Protein AF-A0A644UAK4-F1 (afdb_monomer)

Organism: NCBI:txid1076179

Mean predicted aligned error: 11.3 Å

pLDDT: mean 79.39, std 21.82, range [27.38, 98.44]

Solvent-accessible surface area (backbone atoms only — not comparable to full-atom values): 19379 Å² total; per-residue (Å²): 132,86,78,69,78,61,44,45,34,39,35,35,64,80,69,70,84,45,73,68,56,51,55,48,48,53,53,48,24,50,50,42,30,46,56,49,44,37,51,52,24,52,75,70,73,39,83,66,66,94,67,64,48,69,35,38,37,24,33,47,74,89,47,37,58,66,48,49,54,53,30,62,36,79,93,33,61,55,38,54,55,46,45,53,16,28,53,62,59,78,44,62,62,89,74,94,61,79,98,63,50,23,41,52,59,50,48,73,71,62,48,50,32,35,35,37,55,83,85,64,52,82,86,74,66,75,65,74,72,61,67,74,76,50,81,76,75,85,75,83,83,88,8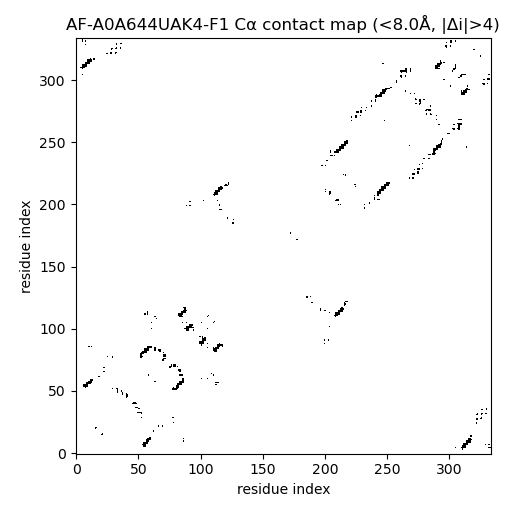8,82,90,76,93,76,66,79,81,76,70,89,72,84,81,90,86,86,85,84,90,79,90,74,84,75,81,76,76,78,77,52,68,70,57,54,53,51,52,54,50,51,51,51,52,52,52,54,52,50,55,49,52,55,50,45,51,52,53,52,53,42,39,77,70,71,23,32,35,35,41,44,41,61,52,77,79,87,52,59,66,57,52,31,49,51,51,37,64,63,49,71,86,54,68,72,87,43,26,78,36,34,30,43,25,45,32,49,77,66,82,72,81,86,51,69,66,63,54,21,54,50,39,33,51,51,46,51,43,51,39,48,34,40,21,77,78,61,35,62,72,52,27,66,43,36,39,42,27,44,24,56,93,74,48,79,88,40,41,50,48,38,43,63,69,6,61,33,41,23,39,38,45,74,51,83,80,72,51,43,58,58,48,19,53,38,52,45,52,62,74,110

Structure (mmCIF, N/CA/C/O backbone):
data_AF-A0A644UAK4-F1
#
_entry.id   AF-A0A644UAK4-F1
#
loop_
_atom_site.group_PDB
_atom_site.id
_atom_site.type_symbol
_atom_site.label_atom_id
_atom_site.label_alt_id
_atom_site.label_comp_id
_atom_site.label_asym_id
_atom_site.label_entity_id
_atom_site.label_seq_id
_atom_site.pdbx_PDB_ins_code
_atom_site.Cartn_x
_atom_site.Cartn_y
_atom_site.Cartn_z
_atom_site.occupancy
_atom_site.B_iso_or_equiv
_atom_site.auth_seq_id
_atom_site.auth_comp_id
_atom_site.auth_asym_id
_atom_site.auth_atom_id
_atom_site.pdbx_PDB_model_num
ATOM 1 N N . MET A 1 1 ? -20.493 -4.436 -13.540 1.00 44.91 1 MET A N 1
ATOM 2 C CA . MET A 1 1 ? -19.054 -4.538 -13.205 1.00 44.91 1 MET A CA 1
ATOM 3 C C . MET A 1 1 ? -18.939 -4.426 -11.692 1.00 44.91 1 MET A C 1
ATOM 5 O O . MET A 1 1 ? -19.524 -3.501 -11.147 1.00 44.91 1 MET A O 1
ATOM 9 N N . ALA A 1 2 ? -18.328 -5.390 -10.998 1.00 48.97 2 ALA A N 1
ATOM 10 C CA . ALA A 1 2 ? -18.246 -5.329 -9.537 1.00 48.97 2 ALA A CA 1
ATOM 11 C C . ALA A 1 2 ? -17.248 -4.236 -9.130 1.00 48.97 2 ALA A C 1
ATOM 13 O O . ALA A 1 2 ? -16.073 -4.308 -9.487 1.00 48.97 2 ALA A O 1
ATOM 14 N N . ILE A 1 3 ? -17.730 -3.210 -8.433 1.00 61.44 3 ILE A N 1
ATOM 15 C CA . ILE A 1 3 ? -16.897 -2.142 -7.879 1.00 61.44 3 ILE A CA 1
ATOM 16 C C . ILE A 1 3 ? -16.033 -2.776 -6.783 1.00 61.44 3 ILE A C 1
ATOM 18 O O . ILE A 1 3 ? -16.569 -3.388 -5.856 1.00 61.44 3 ILE A O 1
ATOM 22 N N . LYS A 1 4 ? -14.701 -2.681 -6.898 1.00 78.00 4 LYS A N 1
ATOM 23 C CA . LYS A 1 4 ? -13.807 -3.136 -5.827 1.00 78.00 4 LYS A CA 1
ATOM 24 C C . LYS A 1 4 ? -14.067 -2.280 -4.596 1.00 78.00 4 LYS A C 1
ATOM 26 O O . LYS A 1 4 ? -14.104 -1.059 -4.695 1.00 78.00 4 LYS A O 1
ATOM 31 N N . THR A 1 5 ? -14.182 -2.907 -3.428 1.00 84.25 5 THR A N 1
ATOM 32 C CA . THR A 1 5 ? -14.208 -2.157 -2.168 1.00 84.25 5 THR A CA 1
ATOM 33 C C . THR A 1 5 ? -12.934 -1.316 -2.075 1.00 84.25 5 THR A C 1
ATOM 35 O O . THR A 1 5 ? -11.851 -1.908 -2.204 1.00 84.25 5 THR A O 1
ATOM 38 N N . PRO A 1 6 ? -13.036 0.009 -1.872 1.00 89.56 6 PRO A N 1
ATOM 39 C CA . PRO A 1 6 ? -11.873 0.864 -1.695 1.00 89.56 6 PRO A CA 1
ATOM 40 C C . PRO A 1 6 ? -10.979 0.364 -0.563 1.00 89.56 6 PRO A C 1
ATOM 42 O O . PRO A 1 6 ? -11.474 -0.113 0.462 1.00 89.56 6 PRO A O 1
ATOM 45 N N . ILE A 1 7 ? -9.665 0.460 -0.750 1.00 92.38 7 ILE A N 1
ATOM 46 C CA . ILE A 1 7 ? -8.697 0.210 0.322 1.00 92.38 7 ILE A CA 1
ATOM 47 C C . ILE A 1 7 ? -8.116 1.522 0.832 1.00 92.38 7 ILE A C 1
ATOM 49 O O . ILE A 1 7 ? -7.922 2.470 0.075 1.00 92.38 7 ILE A O 1
ATOM 53 N N . THR A 1 8 ? -7.799 1.564 2.120 1.00 93.94 8 THR A N 1
ATOM 54 C CA . THR A 1 8 ? -7.050 2.677 2.698 1.00 93.94 8 THR A CA 1
ATOM 55 C C . THR A 1 8 ? -5.742 2.168 3.263 1.00 93.94 8 THR A C 1
ATOM 57 O O . THR A 1 8 ? -5.714 1.188 4.013 1.00 93.94 8 THR A O 1
ATOM 60 N N . ILE A 1 9 ? -4.668 2.853 2.890 1.00 95.31 9 ILE A N 1
ATOM 61 C CA . ILE A 1 9 ? -3.323 2.621 3.388 1.00 95.31 9 ILE A CA 1
ATOM 62 C C . ILE A 1 9 ? -2.891 3.861 4.154 1.00 95.31 9 ILE A C 1
ATOM 64 O O . ILE A 1 9 ? -3.002 4.977 3.657 1.00 95.31 9 ILE A O 1
ATOM 68 N N . ILE A 1 10 ? -2.399 3.664 5.367 1.00 94.19 10 ILE A N 1
ATOM 69 C CA . ILE A 1 10 ? -1.768 4.710 6.160 1.00 94.19 10 ILE A CA 1
ATOM 70 C C . ILE A 1 10 ? -0.286 4.382 6.221 1.00 94.19 10 ILE A C 1
ATOM 72 O O . ILE A 1 10 ? 0.100 3.298 6.660 1.00 94.19 10 ILE A O 1
ATOM 76 N N . ASN A 1 11 ? 0.539 5.321 5.781 1.00 93.62 11 ASN A N 1
ATOM 77 C CA . ASN A 1 11 ? 1.983 5.220 5.873 1.00 93.62 11 ASN A CA 1
ATOM 78 C C . ASN A 1 11 ? 2.482 6.148 6.984 1.00 93.62 11 ASN A C 1
ATOM 80 O O . ASN A 1 11 ? 2.414 7.371 6.855 1.00 93.62 11 ASN A O 1
ATOM 84 N N . TRP A 1 12 ? 2.970 5.576 8.088 1.00 91.50 12 TRP A N 1
ATOM 85 C CA . TRP A 1 12 ? 3.497 6.359 9.211 1.00 91.50 12 TRP A CA 1
ATOM 86 C C . TRP A 1 12 ? 4.856 6.999 8.946 1.00 91.50 12 TRP A C 1
ATOM 88 O O . TRP A 1 12 ? 5.255 7.857 9.729 1.00 91.50 12 TRP A O 1
ATOM 98 N N . ARG A 1 13 ? 5.566 6.609 7.878 1.00 86.94 13 ARG A N 1
ATOM 99 C CA . ARG A 1 13 ? 6.965 7.000 7.633 1.00 86.94 13 ARG A CA 1
ATOM 100 C C . ARG A 1 13 ? 7.765 6.947 8.952 1.00 86.94 13 ARG A C 1
ATOM 102 O O . ARG A 1 13 ? 7.649 5.961 9.679 1.00 86.94 13 ARG A O 1
ATOM 109 N N . GLY A 1 14 ? 8.496 8.010 9.291 1.00 81.94 14 GLY A N 1
ATOM 110 C CA . GLY A 1 14 ? 9.191 8.176 10.572 1.00 81.94 14 GLY A CA 1
ATOM 111 C C . GLY A 1 14 ? 8.457 9.031 11.616 1.00 81.94 14 GLY A C 1
ATOM 112 O O . GLY A 1 14 ? 9.090 9.445 12.580 1.00 81.94 14 GLY A O 1
ATOM 113 N N . TYR A 1 15 ? 7.165 9.341 11.437 1.00 82.88 15 TYR A N 1
ATOM 114 C CA . TYR A 1 15 ? 6.447 10.288 12.311 1.00 82.88 15 TYR A CA 1
ATOM 115 C C . TYR A 1 15 ? 6.131 9.724 13.695 1.00 82.88 15 TYR A C 1
ATOM 117 O O . TYR A 1 15 ? 6.124 10.464 14.674 1.00 82.88 15 TYR A O 1
ATOM 125 N N . VAL A 1 16 ? 5.872 8.418 13.784 1.00 86.81 16 VAL A N 1
ATOM 126 C CA . VAL A 1 16 ? 5.601 7.745 15.057 1.00 86.81 16 VAL A CA 1
ATOM 127 C C . VAL A 1 16 ? 6.895 7.112 15.541 1.00 86.81 16 VAL A C 1
ATOM 129 O O . VAL A 1 16 ? 7.368 6.134 14.960 1.00 86.81 16 VAL A O 1
ATOM 132 N N . SER A 1 17 ? 7.468 7.688 16.594 1.00 84.38 17 SER A N 1
ATOM 133 C CA . SER A 1 17 ? 8.803 7.325 17.090 1.00 84.38 17 SER A CA 1
ATOM 134 C C . SER A 1 17 ? 8.776 6.449 18.344 1.00 84.38 17 SER A C 1
ATOM 136 O O . SER A 1 17 ? 9.774 5.802 18.659 1.00 84.38 17 SER A O 1
ATOM 138 N N . ASP A 1 18 ? 7.628 6.359 19.023 1.00 91.88 18 ASP A N 1
ATOM 139 C CA . ASP A 1 18 ? 7.458 5.575 20.244 1.00 91.88 18 ASP A CA 1
ATOM 140 C C . ASP A 1 18 ? 6.371 4.493 20.109 1.00 91.88 18 ASP A C 1
ATOM 142 O O . ASP A 1 18 ? 5.290 4.695 19.551 1.00 91.88 18 ASP A O 1
ATOM 146 N N . LEU A 1 19 ? 6.637 3.305 20.661 1.00 94.12 19 LEU A N 1
ATOM 147 C CA . LEU A 1 19 ? 5.712 2.173 20.566 1.00 94.12 19 LEU A CA 1
ATOM 148 C C . LEU A 1 19 ? 4.465 2.367 21.447 1.00 94.12 19 LEU A C 1
ATOM 150 O O . LEU A 1 19 ? 3.387 1.855 21.120 1.00 94.12 19 LEU A O 1
ATOM 154 N N . LYS A 1 20 ? 4.582 3.063 22.584 1.00 94.75 20 LYS A N 1
ATOM 155 C CA . LYS A 1 20 ? 3.430 3.351 23.451 1.00 94.75 20 LYS A CA 1
ATOM 156 C C . LYS A 1 20 ? 2.529 4.393 22.789 1.00 94.75 20 LYS A C 1
ATOM 158 O O . LYS A 1 20 ? 1.312 4.200 22.781 1.00 94.75 20 LYS A O 1
ATOM 163 N N . GLU A 1 21 ? 3.110 5.418 22.176 1.00 92.38 21 GLU A N 1
ATOM 164 C CA . GLU A 1 21 ? 2.430 6.370 21.299 1.00 92.38 21 GLU A CA 1
ATOM 165 C C . GLU A 1 21 ? 1.701 5.647 20.158 1.00 92.38 21 GLU A C 1
ATOM 167 O O . GLU A 1 21 ? 0.482 5.777 20.045 1.00 92.38 21 GLU A O 1
ATOM 172 N N . ALA A 1 22 ? 2.392 4.786 19.402 1.00 93.19 22 ALA A N 1
ATOM 173 C CA . ALA A 1 22 ? 1.802 3.991 18.322 1.00 93.19 22 ALA A CA 1
ATOM 174 C C . ALA A 1 22 ? 0.546 3.224 18.773 1.00 93.19 22 ALA A C 1
ATOM 176 O O . ALA A 1 22 ? -0.510 3.284 18.139 1.00 93.19 22 ALA A O 1
ATOM 177 N N . LYS A 1 23 ? 0.629 2.521 19.911 1.00 94.69 23 LYS A N 1
ATOM 178 C CA . LYS A 1 23 ? -0.505 1.773 20.478 1.00 94.69 23 LYS A CA 1
ATOM 179 C C . LYS A 1 23 ? -1.654 2.689 20.902 1.00 94.69 23 LYS A C 1
ATOM 181 O O . LYS A 1 23 ? -2.814 2.298 20.767 1.00 94.69 23 LYS A O 1
ATOM 186 N N . ASN A 1 24 ? -1.357 3.874 21.428 1.00 93.44 24 ASN A N 1
ATOM 187 C CA . ASN A 1 24 ? -2.374 4.848 21.821 1.00 93.44 24 ASN A CA 1
ATOM 188 C C . ASN A 1 24 ? -3.090 5.433 20.600 1.00 93.44 24 ASN A C 1
ATOM 190 O O . ASN A 1 24 ? -4.320 5.423 20.591 1.00 93.44 24 ASN A O 1
ATOM 194 N N . ILE A 1 25 ? -2.349 5.812 19.551 1.00 92.69 25 ILE A N 1
ATOM 195 C CA . ILE A 1 25 ? -2.910 6.282 18.275 1.00 92.69 25 ILE A CA 1
ATOM 196 C C . ILE A 1 25 ? -3.897 5.252 17.720 1.00 92.69 25 ILE A C 1
ATOM 198 O O . ILE A 1 25 ? -5.014 5.606 17.359 1.00 92.69 25 ILE A O 1
ATOM 202 N N . LEU A 1 26 ? -3.540 3.962 17.704 1.00 93.19 26 LEU A N 1
ATOM 203 C CA . LEU A 1 26 ? -4.438 2.912 17.203 1.00 93.19 26 LEU A CA 1
ATOM 204 C C . LEU A 1 26 ? -5.721 2.769 18.029 1.00 93.19 26 LEU A C 1
ATOM 206 O O . LEU A 1 26 ? -6.805 2.592 17.466 1.00 93.19 26 LEU A O 1
ATOM 210 N N . LYS A 1 27 ? -5.619 2.844 19.361 1.00 92.38 27 LYS A N 1
ATOM 211 C CA . LYS A 1 27 ? -6.793 2.792 20.247 1.00 92.38 27 LYS A CA 1
ATOM 212 C C . LYS A 1 27 ? -7.710 3.989 20.024 1.00 92.38 27 LYS A C 1
ATOM 214 O O . LYS A 1 27 ? -8.922 3.807 19.915 1.00 92.38 27 LYS A O 1
ATOM 219 N N . GLU A 1 28 ? -7.135 5.186 19.959 1.00 93.31 28 GLU A N 1
ATOM 220 C CA . GLU A 1 28 ? -7.872 6.428 19.742 1.00 93.31 28 GLU A CA 1
ATOM 221 C C . GLU A 1 28 ? -8.544 6.426 18.368 1.00 93.31 28 GLU A C 1
ATOM 223 O O . GLU A 1 28 ? -9.760 6.584 18.286 1.00 93.31 28 GLU A O 1
ATOM 228 N N . LEU A 1 29 ? -7.792 6.106 17.312 1.00 92.19 29 LEU A N 1
ATOM 229 C CA . LEU A 1 29 ? -8.296 6.003 15.944 1.00 92.19 29 LEU A CA 1
ATOM 230 C C . LEU A 1 29 ? -9.469 5.024 15.847 1.00 92.19 29 LEU A C 1
ATOM 232 O O . LEU A 1 29 ? -10.486 5.329 15.229 1.00 92.19 29 LEU A O 1
ATOM 236 N N . SER A 1 30 ? -9.368 3.853 16.481 1.00 91.50 30 SER A N 1
ATOM 237 C CA . SER A 1 30 ? -10.450 2.863 16.460 1.00 91.50 30 SER A CA 1
ATOM 238 C C . SER A 1 30 ? -11.697 3.315 17.208 1.00 91.50 30 SER A C 1
ATOM 240 O O . SER A 1 30 ? -12.818 3.024 16.769 1.00 91.50 30 SER A O 1
ATOM 242 N N . LYS A 1 31 ? -11.519 4.021 18.329 1.00 91.38 31 LYS A N 1
ATOM 243 C CA . LYS A 1 31 ? -12.625 4.595 19.092 1.00 91.38 31 LYS A CA 1
ATOM 244 C C . LYS A 1 31 ? -13.334 5.669 18.267 1.00 91.38 31 LYS A C 1
ATOM 246 O O . LYS A 1 31 ? -14.525 5.521 18.006 1.00 91.38 31 LYS A O 1
ATOM 251 N N . GLU A 1 32 ? -12.591 6.666 17.790 1.00 92.81 32 GLU A N 1
ATOM 252 C CA . GLU A 1 32 ? -13.115 7.767 16.976 1.00 92.81 32 GLU A CA 1
ATOM 253 C C . GLU A 1 32 ? -13.801 7.245 15.705 1.00 92.81 32 GLU A C 1
ATOM 255 O O . GLU A 1 32 ? -14.933 7.627 15.410 1.00 92.81 32 GLU A O 1
ATOM 260 N N . TYR A 1 33 ? -13.182 6.290 14.997 1.00 91.62 33 TYR A N 1
ATOM 261 C CA . TYR A 1 33 ? -13.778 5.661 13.814 1.00 91.62 33 TYR A CA 1
ATOM 262 C C . TYR A 1 33 ? -15.104 4.967 14.139 1.00 91.62 33 TYR A C 1
ATOM 264 O O . TYR A 1 33 ? -16.090 5.161 13.430 1.00 91.62 33 TYR A O 1
ATOM 272 N N . SER A 1 34 ? -15.156 4.182 15.223 1.00 88.88 34 SER A N 1
ATOM 273 C CA . SER A 1 34 ? -16.382 3.480 15.634 1.00 88.88 34 SER A CA 1
ATOM 274 C C . SER A 1 34 ? -17.527 4.455 15.912 1.00 88.88 34 SER A C 1
ATOM 276 O O . SER A 1 34 ? -18.663 4.227 15.486 1.00 88.88 34 SER A O 1
ATOM 278 N N . ASP A 1 35 ? -17.227 5.529 16.643 1.00 90.19 35 ASP A N 1
ATOM 279 C CA . ASP A 1 35 ? -18.218 6.505 17.085 1.00 90.19 35 ASP A CA 1
ATOM 280 C C . ASP A 1 35 ? -18.736 7.331 15.901 1.00 90.19 35 ASP A C 1
ATOM 282 O O . ASP A 1 35 ? -19.948 7.520 15.755 1.00 90.19 35 ASP A O 1
ATOM 286 N N . LEU A 1 36 ? -17.841 7.764 15.009 1.00 91.62 36 LEU A N 1
ATOM 287 C CA . LEU A 1 36 ? -18.192 8.498 13.792 1.00 91.62 36 LEU A CA 1
ATOM 288 C C . LEU A 1 36 ? -18.963 7.626 12.793 1.00 91.62 36 LEU A C 1
ATOM 290 O O . LEU A 1 36 ? -19.993 8.060 12.278 1.00 91.62 36 LEU A O 1
ATOM 294 N N . ALA A 1 37 ? -18.538 6.380 12.569 1.00 88.44 37 ALA A N 1
ATOM 295 C CA . ALA A 1 37 ? -19.228 5.450 11.675 1.00 88.44 37 ALA A CA 1
ATOM 296 C C . ALA A 1 37 ? -20.670 5.181 12.133 1.00 88.44 37 ALA A C 1
ATOM 298 O O . ALA A 1 37 ? -21.589 5.136 11.313 1.00 88.44 37 ALA A O 1
ATOM 299 N N . ARG A 1 38 ? -20.884 5.040 13.450 1.00 88.38 38 ARG A N 1
ATOM 300 C CA . ARG A 1 38 ? -22.220 4.876 14.036 1.00 88.38 38 ARG A CA 1
ATOM 301 C C . ARG A 1 38 ? -23.082 6.120 13.836 1.00 88.38 38 ARG A C 1
ATOM 303 O O . ARG A 1 38 ? -24.250 5.981 13.482 1.00 88.38 38 ARG A O 1
ATOM 310 N N . LYS A 1 39 ? -22.530 7.315 14.068 1.00 90.19 39 LYS A N 1
ATOM 311 C CA . LYS A 1 39 ? -23.247 8.584 13.857 1.00 90.19 39 LYS A CA 1
ATOM 312 C C . LYS A 1 39 ? -23.668 8.749 12.397 1.00 90.19 39 LYS A C 1
ATOM 314 O O . LYS A 1 39 ? -24.830 9.050 12.146 1.00 90.19 39 LYS A O 1
ATOM 319 N N . LYS A 1 40 ? -22.769 8.452 11.455 1.00 87.38 40 LYS A N 1
ATOM 320 C CA . LYS A 1 40 ? -23.047 8.538 10.015 1.00 87.38 40 LYS A CA 1
ATOM 321 C C . LYS A 1 40 ? -24.130 7.556 9.561 1.00 87.38 40 LYS A C 1
ATOM 323 O O . LYS A 1 40 ? -24.969 7.908 8.742 1.00 87.38 40 LYS A O 1
ATOM 328 N N . ASP A 1 41 ? -24.175 6.343 10.120 1.00 88.00 41 ASP A N 1
ATOM 329 C CA . ASP A 1 41 ? -25.278 5.412 9.836 1.00 88.00 41 ASP A CA 1
ATOM 330 C C . ASP A 1 41 ? -26.632 5.983 10.276 1.00 88.00 41 ASP A C 1
ATOM 332 O O . ASP A 1 41 ? -27.599 5.906 9.519 1.00 88.00 41 ASP A O 1
ATOM 336 N N . ILE A 1 42 ? -26.692 6.585 11.469 1.00 88.94 42 ILE A N 1
ATOM 337 C CA . ILE A 1 42 ? -27.914 7.204 12.003 1.00 88.94 42 ILE A CA 1
ATOM 338 C C . ILE A 1 42 ? -28.355 8.377 11.121 1.00 88.94 42 ILE A C 1
ATOM 340 O O . ILE A 1 42 ? -29.530 8.461 10.768 1.00 88.94 42 ILE A O 1
ATOM 344 N N . GLU A 1 43 ? -27.420 9.244 10.729 1.00 89.62 43 GLU A N 1
ATOM 345 C CA . GLU A 1 43 ? -27.668 10.375 9.827 1.00 89.62 43 GLU A CA 1
ATOM 346 C C . GLU A 1 43 ? -28.231 9.913 8.474 1.00 89.62 43 GLU A C 1
ATOM 348 O O . GLU A 1 43 ? -29.222 10.451 7.983 1.00 89.62 43 GLU A O 1
ATOM 353 N N . LEU A 1 44 ? -27.679 8.828 7.924 1.00 86.69 44 LEU A N 1
ATOM 354 C CA . LEU A 1 44 ? -28.154 8.197 6.691 1.00 86.69 44 LEU A CA 1
ATOM 355 C C . LEU A 1 44 ? -29.423 7.346 6.878 1.00 86.69 44 LEU A C 1
ATOM 357 O O . LEU A 1 44 ? -29.809 6.623 5.957 1.00 86.69 44 LEU A O 1
ATOM 361 N N . LYS A 1 45 ? -30.062 7.389 8.058 1.00 88.25 45 LYS A N 1
ATOM 362 C CA . LYS A 1 45 ? -31.236 6.578 8.432 1.00 88.25 45 LYS A CA 1
ATOM 363 C C . LYS A 1 45 ? -31.025 5.069 8.223 1.00 88.25 45 LYS A C 1
ATOM 365 O O . LYS A 1 45 ? -31.970 4.321 7.974 1.00 88.25 45 LYS A O 1
ATOM 370 N N . LYS A 1 46 ? -29.780 4.599 8.328 1.00 85.25 46 LYS A N 1
ATOM 371 C CA . LYS A 1 46 ? -29.393 3.185 8.250 1.00 85.25 46 LYS A CA 1
ATOM 372 C C . LYS A 1 46 ? -29.274 2.607 9.659 1.00 85.25 46 LYS A C 1
ATOM 374 O O . LYS A 1 46 ? -28.853 3.276 10.599 1.00 85.25 46 LYS A O 1
ATOM 379 N N . LYS A 1 47 ? -29.602 1.320 9.818 1.00 79.81 47 LYS A N 1
ATOM 380 C CA . LYS A 1 47 ? -29.349 0.609 11.080 1.00 79.81 47 LYS A CA 1
ATOM 381 C C . LYS A 1 47 ? -27.833 0.569 11.333 1.00 79.81 47 LYS A C 1
ATOM 383 O O . LYS A 1 47 ? -27.127 0.051 10.462 1.00 79.81 47 LYS A O 1
ATOM 388 N N . PRO A 1 48 ? -27.336 1.045 12.491 1.00 76.94 48 PRO A N 1
ATOM 389 C CA . PRO A 1 48 ? -25.907 1.059 12.772 1.00 76.94 48 PRO A CA 1
ATOM 390 C C . PRO A 1 48 ? -25.299 -0.335 12.682 1.00 76.94 48 PRO A C 1
ATOM 392 O O . PRO A 1 48 ? -25.777 -1.269 13.335 1.00 76.94 48 PRO A O 1
ATOM 395 N N . LYS A 1 49 ? -24.239 -0.477 11.886 1.00 74.19 49 LYS A N 1
ATOM 396 C CA . LYS A 1 49 ? -23.485 -1.732 11.789 1.00 74.19 49 LYS A CA 1
ATOM 397 C C . LYS A 1 49 ? -22.169 -1.607 12.544 1.00 74.19 49 LYS A C 1
ATOM 399 O O . LYS A 1 49 ? -21.498 -0.581 12.487 1.00 74.19 49 LYS A O 1
ATOM 404 N N . LYS A 1 50 ? -21.766 -2.684 13.225 1.00 69.62 50 LYS A N 1
ATOM 405 C CA . LYS A 1 50 ? -20.406 -2.790 13.765 1.00 69.62 50 LYS A CA 1
ATOM 406 C C . LYS A 1 50 ? -19.447 -2.839 12.570 1.00 69.62 50 LYS A C 1
ATOM 408 O O . LYS A 1 50 ? -19.480 -3.799 11.803 1.00 69.62 50 LYS A O 1
ATOM 413 N N . ARG A 1 51 ? -18.655 -1.781 12.381 1.00 72.50 51 ARG A N 1
ATOM 414 C CA . ARG A 1 51 ? -17.585 -1.728 11.380 1.00 72.50 51 ARG A CA 1
ATOM 415 C C . ARG A 1 51 ? -16.256 -1.924 12.092 1.00 72.50 51 ARG A C 1
ATOM 417 O O . ARG A 1 51 ? -15.926 -1.169 13.004 1.00 72.50 51 ARG A O 1
ATOM 424 N N . ASP A 1 52 ? -15.525 -2.948 11.680 1.00 75.50 52 ASP A N 1
ATOM 425 C CA . ASP A 1 52 ? -14.138 -3.108 12.097 1.00 75.50 52 ASP A CA 1
ATOM 426 C C . ASP A 1 52 ? -13.276 -2.116 11.322 1.00 75.50 52 ASP A C 1
ATOM 428 O O . ASP A 1 52 ? -13.551 -1.831 10.152 1.00 75.50 52 ASP A O 1
ATOM 432 N N . LEU A 1 53 ? -12.221 -1.621 11.963 1.00 80.88 53 LEU A N 1
ATOM 433 C CA . LEU A 1 53 ? -11.257 -0.758 11.303 1.00 80.88 53 LEU A CA 1
ATOM 434 C C . LEU A 1 53 ? -10.421 -1.611 10.338 1.00 80.88 53 LEU A C 1
ATOM 436 O O . LEU A 1 53 ? -9.541 -2.359 10.761 1.00 80.88 53 LEU A O 1
ATOM 440 N N . ASN A 1 54 ? -10.757 -1.546 9.049 1.00 85.56 54 ASN A N 1
ATOM 441 C CA . ASN A 1 54 ? -10.118 -2.321 7.989 1.00 85.56 54 ASN A CA 1
ATOM 442 C C . ASN A 1 54 ? -9.221 -1.409 7.151 1.00 85.56 54 ASN A C 1
ATOM 444 O O . ASN A 1 54 ? -9.712 -0.668 6.302 1.00 85.56 54 ASN A O 1
ATOM 448 N N . LEU A 1 55 ? -7.921 -1.447 7.422 1.00 91.69 55 LEU A N 1
ATOM 449 C CA . LEU A 1 55 ? -6.926 -0.648 6.715 1.00 91.69 55 LEU A CA 1
ATOM 450 C C . LEU A 1 55 ? -5.572 -1.350 6.708 1.00 91.69 55 LEU A C 1
ATOM 452 O O . LEU A 1 55 ? -5.296 -2.224 7.534 1.00 91.69 55 LEU A O 1
ATOM 456 N N . TYR A 1 56 ? -4.717 -0.911 5.798 1.00 95.62 56 TYR A N 1
ATOM 457 C CA . TYR A 1 56 ? -3.308 -1.269 5.773 1.00 95.62 56 TYR A CA 1
ATOM 458 C C . TYR A 1 56 ? -2.520 -0.191 6.498 1.00 95.62 56 TYR A C 1
ATOM 460 O O . TYR A 1 56 ? -2.682 0.994 6.215 1.00 95.62 56 TYR A O 1
ATOM 468 N N . LEU A 1 57 ? -1.666 -0.592 7.428 1.00 95.50 57 LEU A N 1
ATOM 469 C CA . LEU A 1 57 ? -0.820 0.319 8.178 1.00 95.50 57 LEU A CA 1
ATOM 470 C C . LEU A 1 57 ? 0.640 -0.051 7.958 1.00 95.50 57 LEU A C 1
ATOM 472 O O . LEU A 1 57 ? 1.094 -1.095 8.421 1.00 95.50 57 LEU A O 1
ATOM 476 N N . SER A 1 58 ? 1.368 0.813 7.265 1.00 95.31 58 SER A N 1
ATOM 477 C CA . SER A 1 58 ? 2.806 0.675 7.082 1.00 95.31 58 SER A CA 1
ATOM 478 C C . SER A 1 58 ? 3.547 1.427 8.186 1.00 95.31 58 SER A C 1
ATOM 480 O O . SER A 1 58 ? 3.325 2.625 8.388 1.00 95.31 58 SER A O 1
ATOM 482 N N . VAL A 1 59 ? 4.405 0.714 8.916 1.00 94.56 59 VAL A N 1
ATOM 483 C CA . VAL A 1 59 ? 5.083 1.198 10.129 1.00 94.56 59 VAL A CA 1
ATOM 484 C C . VAL A 1 59 ? 6.600 1.014 10.027 1.00 94.56 59 VAL A C 1
ATOM 486 O O . VAL A 1 59 ? 7.044 0.171 9.239 1.00 94.56 59 VAL A O 1
ATOM 489 N N . PRO A 1 60 ? 7.401 1.737 10.835 1.00 92.62 60 PRO A N 1
ATOM 490 C CA . PRO A 1 60 ? 8.826 1.454 10.961 1.00 92.62 60 PRO A CA 1
ATOM 491 C C . PRO A 1 60 ? 9.077 -0.028 11.258 1.00 92.62 60 PRO A C 1
ATOM 493 O O . PRO A 1 60 ? 8.343 -0.644 12.035 1.00 92.62 60 PRO A O 1
ATOM 496 N N . SER A 1 61 ? 10.126 -0.610 10.673 1.00 92.31 61 SER A N 1
ATOM 497 C CA . SER A 1 61 ? 10.368 -2.061 10.730 1.00 92.31 61 SER A CA 1
ATOM 498 C C . SER A 1 61 ? 10.453 -2.621 12.155 1.00 92.31 61 SER A C 1
ATOM 500 O O . SER A 1 61 ? 9.978 -3.725 12.418 1.00 92.31 61 SER A O 1
ATOM 502 N N . SER A 1 62 ? 10.972 -1.834 13.103 1.00 92.88 62 SER A N 1
ATOM 503 C CA . SER A 1 62 ? 11.037 -2.179 14.530 1.00 92.88 62 SER A CA 1
ATOM 504 C C . SER A 1 62 ? 9.662 -2.329 15.198 1.00 92.88 62 SER A C 1
ATOM 506 O O . SER A 1 62 ? 9.546 -2.986 16.232 1.00 92.88 62 SER A O 1
ATOM 508 N N . PHE A 1 63 ? 8.607 -1.742 14.627 1.00 95.56 63 PHE A N 1
ATOM 509 C CA . PHE A 1 63 ? 7.255 -1.748 15.191 1.00 95.56 63 PHE A CA 1
ATOM 510 C C . PHE A 1 63 ? 6.367 -2.849 14.615 1.00 95.56 63 PHE A C 1
ATOM 512 O O . PHE A 1 63 ? 5.324 -3.137 15.204 1.00 95.56 63 PHE A O 1
ATOM 519 N N . ILE A 1 64 ? 6.767 -3.494 13.512 1.00 96.12 64 ILE A N 1
ATOM 520 C CA . ILE A 1 64 ? 5.929 -4.471 12.805 1.00 96.12 64 ILE A CA 1
ATOM 521 C C . ILE A 1 64 ? 5.476 -5.588 13.750 1.00 96.12 64 ILE A C 1
ATOM 523 O O . ILE A 1 64 ? 4.278 -5.742 13.983 1.00 96.12 64 ILE A O 1
ATOM 527 N N . TYR A 1 65 ? 6.415 -6.333 14.339 1.00 96.25 65 TYR A N 1
ATOM 528 C CA . TYR A 1 65 ? 6.079 -7.471 15.199 1.00 96.25 65 TYR A CA 1
ATOM 529 C C . TYR A 1 65 ? 5.300 -7.056 16.466 1.00 96.25 65 TYR A C 1
ATOM 531 O O . TYR A 1 65 ? 4.216 -7.598 16.702 1.00 96.25 65 TYR A O 1
ATOM 539 N N . PRO A 1 66 ? 5.745 -6.051 17.254 1.00 96.44 66 PRO A N 1
ATOM 540 C CA . PRO A 1 66 ? 4.998 -5.618 18.434 1.00 96.44 66 PRO A CA 1
ATOM 541 C C . PRO A 1 66 ? 3.572 -5.134 18.138 1.00 96.44 66 PRO A C 1
ATOM 543 O O . PRO A 1 66 ? 2.674 -5.342 18.959 1.00 96.44 66 PRO A O 1
ATOM 546 N N . LEU A 1 67 ? 3.344 -4.476 16.995 1.00 95.94 67 LEU A N 1
ATOM 547 C CA . LEU A 1 67 ? 2.011 -4.011 16.611 1.00 95.94 67 LEU A CA 1
ATOM 548 C C . LEU A 1 67 ? 1.146 -5.131 16.040 1.00 95.94 67 LEU A C 1
ATOM 550 O O . LEU A 1 67 ? -0.051 -5.143 16.316 1.00 95.94 67 LEU A O 1
ATOM 554 N N . GLN A 1 68 ? 1.724 -6.093 15.317 1.00 95.31 68 GLN A N 1
ATOM 555 C CA . GLN A 1 68 ? 1.005 -7.290 14.875 1.00 95.31 68 GLN A CA 1
ATOM 556 C C . GLN A 1 68 ? 0.444 -8.082 16.053 1.00 95.31 68 GLN A C 1
ATOM 558 O O . GLN A 1 68 ? -0.708 -8.508 16.002 1.00 95.31 68 GLN A O 1
ATOM 563 N N . GLU A 1 69 ? 1.224 -8.255 17.118 1.00 95.12 69 GLU A N 1
ATOM 564 C CA . GLU A 1 69 ? 0.733 -8.921 18.323 1.00 95.12 69 GLU A CA 1
ATOM 565 C C . GLU A 1 69 ? -0.333 -8.079 19.018 1.00 95.12 69 GLU A C 1
ATOM 567 O O . GLU A 1 69 ? -1.418 -8.578 19.323 1.00 95.12 69 GLU A O 1
ATOM 572 N N . PHE A 1 70 ? -0.094 -6.773 19.148 1.00 94.94 70 PHE A N 1
ATOM 573 C CA . PHE A 1 70 ? -1.049 -5.853 19.754 1.00 94.94 70 PHE A CA 1
ATOM 574 C C . PHE A 1 70 ? -2.424 -5.868 19.063 1.00 94.94 70 PHE A C 1
ATOM 576 O O . PHE A 1 70 ? -3.441 -5.985 19.747 1.00 94.94 70 PHE A O 1
ATOM 583 N N . VAL A 1 71 ? -2.502 -5.798 17.727 1.00 93.38 71 VAL A N 1
ATOM 584 C CA . VAL A 1 71 ? -3.800 -5.781 17.015 1.00 93.38 71 VAL A CA 1
ATOM 585 C C . VAL A 1 71 ? -4.543 -7.122 17.066 1.00 93.38 71 VAL A C 1
ATOM 587 O O . VAL A 1 71 ? -5.761 -7.152 16.884 1.00 93.38 71 VAL A O 1
ATOM 590 N N . LYS A 1 72 ? -3.844 -8.232 17.347 1.00 91.00 72 LYS A N 1
ATOM 591 C CA . LYS A 1 72 ? -4.448 -9.567 17.509 1.00 91.00 72 LYS A CA 1
ATOM 592 C C . LYS A 1 72 ? -4.987 -9.823 18.920 1.00 91.00 72 LYS A C 1
ATOM 594 O O . LYS A 1 72 ? -5.830 -10.712 19.082 1.00 91.00 72 LYS A O 1
ATOM 599 N N . GLU A 1 73 ? -4.534 -9.077 19.932 1.00 90.56 73 GLU A N 1
ATOM 600 C CA . GLU A 1 73 ? -4.962 -9.247 21.327 1.00 90.56 73 GLU A CA 1
ATOM 601 C C . GLU A 1 73 ? -6.498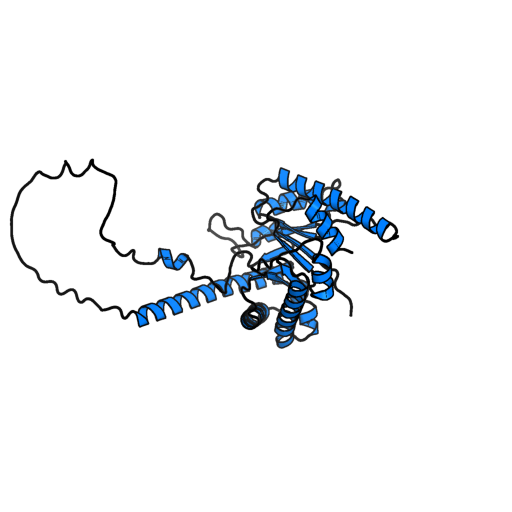 -9.242 21.456 1.00 90.56 73 GLU A C 1
ATOM 603 O O . GLU A 1 73 ? -7.195 -8.418 20.862 1.00 90.56 73 GLU A O 1
ATOM 608 N N . LYS A 1 74 ? -7.056 -10.134 22.292 1.00 79.75 74 LYS A N 1
ATOM 609 C CA . LYS A 1 74 ? -8.520 -10.275 22.455 1.00 79.75 74 LYS A CA 1
ATOM 610 C C . LYS A 1 74 ? -9.218 -8.960 22.820 1.00 79.75 74 LYS A C 1
ATOM 612 O O . LYS A 1 74 ? -10.287 -8.680 22.287 1.00 79.75 74 LYS A O 1
ATOM 617 N N . LYS A 1 75 ? -8.597 -8.147 23.682 1.00 85.50 75 LYS A N 1
ATOM 618 C CA . LYS A 1 75 ? -9.116 -6.836 24.114 1.00 85.50 75 LYS A CA 1
ATOM 619 C C . LYS A 1 75 ? -9.150 -5.779 22.999 1.00 85.50 75 LYS A C 1
ATOM 621 O O . LYS A 1 75 ? -9.839 -4.778 23.144 1.00 85.50 75 LYS A O 1
ATOM 626 N N . ASN A 1 76 ? -8.455 -6.015 21.886 1.00 83.62 76 ASN A N 1
ATOM 627 C CA . ASN A 1 76 ? -8.358 -5.113 20.740 1.00 83.62 76 ASN A CA 1
ATOM 628 C C . ASN A 1 76 ? -9.173 -5.630 19.542 1.00 83.62 76 ASN A C 1
ATOM 630 O O . ASN A 1 76 ? -8.777 -5.464 18.393 1.00 83.62 76 ASN A O 1
ATOM 634 N N . GLU A 1 77 ? -10.325 -6.264 19.786 1.00 80.25 77 GLU A N 1
ATOM 635 C CA . GLU A 1 77 ? -11.126 -6.917 18.739 1.00 80.25 77 GLU A CA 1
ATOM 636 C C . GLU A 1 77 ? -11.441 -6.032 17.520 1.00 80.25 77 GLU A C 1
ATOM 638 O O . GLU A 1 77 ? -11.432 -6.528 16.396 1.00 80.25 77 GLU A O 1
ATOM 643 N N . LYS A 1 78 ? -11.636 -4.724 17.723 1.00 82.69 78 LYS A N 1
ATOM 644 C CA . LYS A 1 78 ? -11.926 -3.744 16.664 1.00 82.69 78 LYS A CA 1
ATOM 645 C C . LYS A 1 78 ? -10.733 -3.440 15.746 1.00 82.69 78 LYS A C 1
ATOM 647 O O . LYS A 1 78 ? -10.934 -2.883 14.669 1.00 82.69 78 LYS A O 1
ATOM 652 N N . LEU A 1 79 ? -9.514 -3.786 16.173 1.00 85.44 79 LEU A N 1
ATOM 653 C CA . LEU A 1 79 ? -8.262 -3.588 15.432 1.00 85.44 79 LEU A CA 1
ATOM 654 C C . LEU A 1 79 ? -7.862 -4.813 14.601 1.00 85.44 79 LEU A C 1
ATOM 656 O O . LEU A 1 79 ? -6.940 -4.722 13.801 1.00 85.44 79 LEU A O 1
ATOM 660 N N . LYS A 1 80 ? -8.536 -5.960 14.759 1.00 82.75 80 LYS A N 1
ATOM 661 C CA . LYS A 1 80 ? -8.107 -7.241 14.163 1.00 82.75 80 LYS A CA 1
ATOM 662 C C . LYS A 1 80 ? -8.049 -7.253 12.634 1.00 82.75 80 LYS A C 1
ATOM 664 O O . LYS A 1 80 ? -7.423 -8.144 12.066 1.00 82.75 80 LYS A O 1
ATOM 669 N N . LYS A 1 81 ? -8.721 -6.307 11.973 1.00 88.12 81 LYS A N 1
ATOM 670 C CA . LYS A 1 81 ? -8.689 -6.145 10.513 1.00 88.12 81 LYS A CA 1
ATOM 671 C C . LYS A 1 81 ? -7.618 -5.167 10.026 1.00 88.12 81 LYS A C 1
ATOM 673 O O . LYS A 1 81 ? -7.491 -4.985 8.822 1.00 88.12 81 LYS A O 1
ATOM 678 N N . ILE A 1 82 ? -6.832 -4.572 10.923 1.00 92.88 82 ILE A N 1
ATOM 679 C CA . ILE A 1 82 ? -5.666 -3.780 10.536 1.00 92.88 82 ILE A CA 1
ATOM 680 C C . ILE A 1 82 ? -4.558 -4.729 10.085 1.00 92.88 82 ILE A C 1
ATOM 682 O O . ILE A 1 82 ? -4.121 -5.603 10.837 1.00 92.88 82 ILE A O 1
ATOM 686 N N . ILE A 1 83 ? -4.076 -4.529 8.863 1.00 95.25 83 ILE A N 1
ATOM 687 C CA . ILE A 1 83 ? -2.937 -5.261 8.314 1.00 95.25 83 ILE A CA 1
ATOM 688 C C . ILE A 1 83 ? -1.686 -4.411 8.526 1.00 95.25 83 ILE A C 1
ATOM 690 O O . ILE A 1 83 ? -1.517 -3.380 7.882 1.00 95.25 83 ILE A O 1
ATOM 694 N N . ILE A 1 84 ? -0.811 -4.847 9.432 1.00 96.31 84 ILE A N 1
ATOM 695 C CA . ILE A 1 84 ? 0.483 -4.198 9.678 1.00 96.31 84 ILE A CA 1
ATOM 696 C C . ILE A 1 84 ? 1.486 -4.643 8.607 1.00 96.31 84 ILE A C 1
ATOM 698 O O . ILE A 1 84 ? 1.679 -5.847 8.398 1.00 96.31 84 ILE A O 1
ATOM 702 N N . GLY A 1 85 ? 2.120 -3.675 7.948 1.00 96.44 85 GLY A N 1
ATOM 703 C CA . GLY A 1 85 ? 3.077 -3.879 6.866 1.00 96.44 85 GLY A CA 1
ATOM 704 C C . GLY A 1 85 ? 4.381 -3.107 7.038 1.00 96.44 85 GLY A C 1
ATOM 705 O O . GLY A 1 85 ? 4.503 -2.236 7.900 1.00 96.44 85 GLY A O 1
ATOM 706 N N . ALA A 1 86 ? 5.345 -3.435 6.183 1.00 96.38 86 ALA A N 1
ATOM 707 C CA . ALA A 1 86 ? 6.646 -2.781 6.128 1.00 96.38 86 ALA A CA 1
ATOM 708 C C . ALA A 1 86 ? 6.623 -1.545 5.215 1.00 96.38 86 ALA A C 1
ATOM 710 O O . ALA A 1 86 ? 5.842 -1.470 4.259 1.00 96.38 86 ALA A O 1
ATOM 711 N N . GLN A 1 87 ? 7.500 -0.584 5.505 1.00 93.69 87 GLN A N 1
ATOM 712 C CA . GLN A 1 87 ? 7.700 0.626 4.693 1.00 93.69 87 GLN A CA 1
ATOM 713 C C . GLN A 1 87 ? 8.723 0.429 3.573 1.00 93.69 87 GLN A C 1
ATOM 715 O O . GLN A 1 87 ? 8.740 1.210 2.625 1.00 93.69 87 GLN A O 1
ATOM 720 N N . ASN A 1 88 ? 9.570 -0.597 3.700 1.00 94.25 88 ASN A N 1
ATOM 721 C CA . ASN A 1 88 ? 10.581 -0.996 2.731 1.00 94.25 88 ASN A CA 1
ATOM 722 C C . ASN A 1 88 ? 11.202 -2.351 3.135 1.00 94.25 88 ASN A C 1
ATOM 724 O O . ASN A 1 88 ? 10.931 -2.873 4.218 1.00 94.25 88 ASN A O 1
ATOM 728 N N . PHE A 1 89 ? 12.077 -2.880 2.282 1.00 93.75 89 PHE A N 1
ATOM 729 C CA . PHE A 1 89 ? 13.196 -3.753 2.658 1.00 93.75 89 PHE A CA 1
ATOM 730 C C . PHE A 1 89 ? 14.366 -3.470 1.712 1.00 93.75 89 PHE A C 1
ATOM 732 O O . PHE A 1 89 ? 14.141 -3.217 0.531 1.00 93.75 89 PHE A O 1
ATOM 739 N N . GLU A 1 90 ? 15.603 -3.473 2.183 1.00 89.19 90 GLU A N 1
ATOM 740 C CA . GLU A 1 90 ? 16.753 -3.056 1.372 1.00 89.19 90 GLU A CA 1
ATOM 741 C C . GLU A 1 90 ? 17.361 -4.220 0.584 1.00 89.19 90 GLU A C 1
ATOM 743 O O . GLU A 1 90 ? 17.652 -4.069 -0.601 1.00 89.19 90 GLU A O 1
ATOM 748 N N . GLU A 1 91 ? 17.499 -5.389 1.211 1.00 87.19 91 GLU A N 1
ATOM 749 C CA . GLU A 1 91 ? 18.069 -6.595 0.598 1.00 87.19 91 GLU A CA 1
ATOM 750 C C . GLU A 1 91 ? 17.123 -7.789 0.710 1.00 87.19 91 GLU A C 1
ATOM 752 O O . GLU A 1 91 ? 16.217 -7.803 1.538 1.00 87.19 91 GLU A O 1
ATOM 757 N N . ILE A 1 92 ? 17.305 -8.805 -0.133 1.00 87.12 92 ILE A N 1
ATOM 758 C CA . ILE A 1 92 ? 16.385 -9.949 -0.194 1.00 87.12 92 ILE A CA 1
ATOM 759 C C . ILE A 1 92 ? 16.709 -10.983 0.896 1.00 87.12 92 ILE A C 1
ATOM 761 O O . ILE A 1 92 ? 15.862 -11.328 1.728 1.00 87.12 92 ILE A O 1
ATOM 765 N N . ASP A 1 93 ? 17.953 -11.443 0.939 1.00 85.50 93 ASP A N 1
ATOM 766 C CA . ASP A 1 93 ? 18.357 -12.537 1.820 1.00 85.50 93 ASP A CA 1
ATOM 767 C C . ASP A 1 93 ? 19.131 -12.040 3.044 1.00 85.50 93 ASP A C 1
ATOM 769 O O . ASP A 1 93 ? 18.690 -11.137 3.755 1.00 85.50 93 ASP A O 1
ATOM 773 N N . LYS A 1 94 ? 20.252 -12.688 3.361 1.00 79.81 94 LYS A N 1
ATOM 774 C CA . LYS A 1 94 ? 21.148 -12.279 4.435 1.00 79.81 94 LYS A CA 1
ATOM 775 C C . LYS A 1 94 ? 22.091 -11.211 3.914 1.00 79.81 94 LYS A C 1
ATOM 777 O O . LYS A 1 94 ? 22.550 -11.280 2.780 1.00 79.81 94 LYS A O 1
ATOM 782 N N . THR A 1 95 ? 22.422 -10.284 4.795 1.00 81.00 95 THR A N 1
ATOM 783 C CA . THR A 1 95 ? 23.326 -9.185 4.500 1.00 81.00 95 THR A CA 1
ATOM 784 C C . THR A 1 95 ? 24.370 -9.059 5.594 1.00 81.00 95 THR A C 1
ATOM 786 O O . THR A 1 95 ? 24.082 -9.319 6.762 1.00 81.00 95 THR A O 1
ATOM 789 N N . ASN A 1 96 ? 25.570 -8.631 5.209 1.00 81.19 96 ASN A N 1
ATOM 790 C CA . ASN A 1 96 ? 26.604 -8.190 6.146 1.00 81.19 96 ASN A CA 1
ATOM 791 C C . ASN A 1 96 ? 26.574 -6.664 6.339 1.00 81.19 96 ASN A C 1
ATOM 793 O O . ASN A 1 96 ? 27.431 -6.118 7.032 1.00 81.19 96 ASN A O 1
ATOM 797 N N . LYS A 1 97 ? 25.621 -5.957 5.713 1.00 84.69 97 LYS A N 1
ATOM 798 C CA . LYS A 1 97 ? 25.456 -4.516 5.893 1.00 84.69 97 LYS A CA 1
ATOM 799 C C . LYS A 1 97 ? 24.719 -4.229 7.192 1.00 84.69 97 LYS A C 1
ATOM 801 O O . LYS A 1 97 ? 23.639 -4.759 7.449 1.00 84.69 97 LYS A O 1
ATOM 806 N N . ASN A 1 98 ? 25.290 -3.334 7.986 1.00 81.31 98 ASN A N 1
ATOM 807 C CA . ASN A 1 98 ? 24.633 -2.821 9.179 1.00 81.31 98 ASN A CA 1
ATOM 808 C C . ASN A 1 98 ? 23.406 -1.978 8.796 1.00 81.31 98 ASN A C 1
ATOM 810 O O . ASN A 1 98 ? 23.371 -1.382 7.721 1.00 81.31 98 ASN A O 1
ATOM 814 N N . ASN A 1 99 ? 22.425 -1.898 9.701 1.00 81.94 99 ASN A N 1
ATOM 815 C CA . ASN A 1 99 ? 21.227 -1.051 9.570 1.00 81.94 99 ASN A CA 1
ATOM 816 C C . ASN A 1 99 ? 20.357 -1.335 8.330 1.00 81.94 99 ASN A C 1
ATOM 818 O O . ASN A 1 99 ? 19.625 -0.464 7.871 1.00 81.94 99 ASN A O 1
ATOM 822 N N . CYS A 1 100 ? 20.430 -2.556 7.805 1.00 85.19 100 CYS A N 1
ATOM 823 C CA . CYS A 1 100 ? 19.659 -3.023 6.662 1.00 85.19 100 CYS A CA 1
ATOM 824 C C . CYS A 1 100 ? 18.537 -3.951 7.146 1.00 85.19 100 CYS A C 1
ATOM 826 O O . CYS A 1 100 ? 18.791 -4.882 7.916 1.00 85.19 100 CYS A O 1
ATOM 828 N N . VAL A 1 101 ? 17.303 -3.703 6.703 1.00 91.44 101 VAL A N 1
ATOM 829 C CA . VAL A 1 101 ? 16.162 -4.586 6.937 1.00 91.44 101 VAL A CA 1
ATOM 830 C C . VAL A 1 101 ? 15.978 -5.457 5.705 1.00 91.44 101 VAL A C 1
ATOM 832 O O . VAL A 1 101 ? 15.683 -4.981 4.610 1.00 91.44 101 VAL A O 1
ATOM 835 N N . THR A 1 102 ? 16.124 -6.767 5.873 1.00 94.31 102 THR A N 1
ATOM 836 C CA . THR A 1 102 ? 16.028 -7.689 4.741 1.00 94.31 102 THR A CA 1
ATOM 837 C C . THR A 1 102 ? 14.615 -8.224 4.544 1.00 94.31 102 THR A C 1
ATOM 839 O O . THR A 1 102 ? 13.814 -8.313 5.481 1.00 94.31 102 THR A O 1
ATOM 842 N N . PHE A 1 103 ? 14.294 -8.632 3.316 1.00 95.50 103 PHE A N 1
ATOM 843 C CA . PHE A 1 103 ? 13.023 -9.265 2.987 1.00 95.50 103 PHE A CA 1
ATOM 844 C C . PHE A 1 103 ? 12.799 -10.515 3.842 1.00 95.50 103 PHE A C 1
ATOM 846 O O . PHE A 1 103 ? 11.715 -10.714 4.391 1.00 95.50 103 PHE A O 1
ATOM 853 N N . SER A 1 104 ? 13.844 -11.326 4.023 1.00 93.69 104 SER A N 1
ATOM 854 C CA . SER A 1 104 ? 13.816 -12.503 4.893 1.00 93.69 104 SER A CA 1
ATOM 855 C C . SER A 1 104 ? 13.425 -12.174 6.340 1.00 93.69 104 SER A C 1
ATOM 857 O O . SER A 1 104 ? 12.665 -12.930 6.949 1.00 93.69 104 SER A O 1
ATOM 859 N N . GLN A 1 105 ? 13.882 -11.042 6.889 1.00 94.56 105 GLN A N 1
ATOM 860 C CA . GLN A 1 105 ? 13.515 -10.599 8.239 1.00 94.56 105 GLN A CA 1
ATOM 861 C C . GLN A 1 105 ? 12.043 -10.188 8.328 1.00 94.56 105 GLN A C 1
ATOM 863 O O . GLN A 1 105 ? 11.329 -10.669 9.207 1.00 94.56 105 GLN A O 1
ATOM 868 N N . ILE A 1 106 ? 11.548 -9.349 7.411 1.00 95.50 106 ILE A N 1
ATOM 869 C CA . ILE A 1 106 ? 10.134 -8.936 7.453 1.00 95.50 106 ILE A CA 1
ATOM 870 C C . ILE A 1 106 ? 9.190 -10.103 7.127 1.00 95.50 106 ILE A C 1
ATOM 872 O O . ILE A 1 106 ? 8.089 -10.182 7.676 1.00 95.50 106 ILE A O 1
ATOM 876 N N . LYS A 1 107 ? 9.614 -11.049 6.282 1.00 95.06 107 LYS A N 1
ATOM 877 C CA . LYS A 1 107 ? 8.849 -12.259 5.966 1.00 95.06 107 LYS A CA 1
ATOM 878 C C . LYS A 1 107 ? 8.765 -13.201 7.167 1.00 95.06 107 LYS A C 1
ATOM 880 O O . LYS A 1 107 ? 7.686 -13.726 7.432 1.00 95.06 107 LYS A O 1
ATOM 885 N N . SER A 1 108 ? 9.862 -13.415 7.897 1.00 94.00 108 SER A N 1
ATOM 886 C CA . SER A 1 108 ? 9.902 -14.373 9.013 1.00 94.00 108 SER A CA 1
ATOM 887 C C . SER A 1 108 ? 8.986 -13.982 10.175 1.00 94.00 108 SER A C 1
ATOM 889 O O . SER A 1 108 ? 8.401 -14.857 10.808 1.00 94.00 108 SER A O 1
ATOM 891 N N . ILE A 1 109 ? 8.776 -12.681 10.398 1.00 94.31 109 ILE A N 1
ATOM 892 C CA . ILE A 1 109 ? 7.825 -12.170 11.398 1.00 94.31 109 ILE A CA 1
ATOM 893 C C . ILE A 1 109 ? 6.362 -12.190 10.917 1.00 94.31 109 ILE A C 1
ATOM 895 O O . ILE A 1 109 ? 5.462 -11.823 11.665 1.00 94.31 109 ILE A O 1
ATOM 899 N N . GLY A 1 110 ? 6.095 -12.636 9.684 1.00 93.00 110 GLY A N 1
ATOM 900 C CA . GLY A 1 110 ? 4.740 -12.801 9.152 1.00 93.00 110 GLY A CA 1
ATOM 901 C C . GLY A 1 110 ? 4.127 -11.535 8.550 1.00 93.00 110 GLY A C 1
ATOM 902 O O . GLY A 1 110 ? 2.900 -11.420 8.483 1.00 93.00 110 GLY A O 1
ATOM 903 N N . THR A 1 111 ? 4.950 -10.579 8.109 1.00 95.25 111 THR A N 1
ATOM 904 C CA . THR A 1 111 ? 4.488 -9.400 7.359 1.00 95.25 111 THR A CA 1
ATOM 905 C C . THR A 1 111 ? 3.760 -9.828 6.086 1.00 95.25 111 THR A C 1
ATOM 907 O O . THR A 1 111 ? 4.242 -10.679 5.344 1.00 95.25 111 THR A O 1
ATOM 910 N N . LYS A 1 112 ? 2.586 -9.240 5.827 1.00 92.44 112 LYS A N 1
ATOM 911 C CA . LYS A 1 112 ? 1.732 -9.587 4.672 1.00 92.44 112 LYS A CA 1
ATOM 912 C C . LYS A 1 112 ? 1.697 -8.519 3.586 1.00 92.44 112 LYS A C 1
ATOM 914 O O . LYS A 1 112 ? 1.179 -8.780 2.506 1.00 92.44 112 LYS A O 1
ATOM 919 N N . PHE A 1 113 ? 2.212 -7.335 3.890 1.00 96.06 113 PHE A N 1
ATOM 920 C CA . PHE A 1 113 ? 2.117 -6.150 3.057 1.00 96.06 113 PHE A CA 1
ATOM 921 C C . PHE A 1 113 ? 3.417 -5.338 3.133 1.00 96.06 113 PHE A C 1
ATOM 923 O O . PHE A 1 113 ? 3.967 -5.175 4.225 1.00 96.06 113 PHE A O 1
ATOM 930 N N . VAL A 1 114 ? 3.886 -4.809 2.002 1.00 97.62 114 VAL A N 1
ATOM 931 C CA . VAL A 1 114 ? 5.044 -3.909 1.945 1.00 97.62 114 VAL A CA 1
ATOM 932 C C . VAL A 1 114 ? 4.837 -2.762 0.960 1.00 97.62 114 VAL A C 1
ATOM 934 O O . VAL A 1 114 ? 4.274 -2.945 -0.121 1.00 97.62 114 VAL A O 1
ATOM 937 N N . ILE A 1 115 ? 5.316 -1.578 1.336 1.00 97.12 115 ILE A N 1
ATOM 938 C CA . ILE A 1 115 ? 5.475 -0.437 0.434 1.00 97.12 115 ILE A CA 1
ATOM 939 C C . ILE A 1 115 ? 6.868 -0.495 -0.191 1.00 97.12 115 ILE A C 1
ATOM 941 O O . ILE A 1 115 ? 7.858 -0.744 0.492 1.00 97.12 115 ILE A O 1
ATOM 945 N N . LEU A 1 116 ? 6.941 -0.249 -1.494 1.00 95.81 116 LEU A N 1
ATOM 946 C CA . LEU A 1 116 ? 8.170 -0.074 -2.249 1.00 95.81 116 LEU A CA 1
ATOM 947 C C . LEU A 1 116 ? 8.193 1.314 -2.882 1.00 95.81 116 LEU A C 1
ATOM 949 O O . LEU A 1 116 ? 7.153 1.868 -3.243 1.00 95.81 116 LEU A O 1
ATOM 953 N N . ASN A 1 117 ? 9.408 1.821 -3.081 1.00 91.50 117 ASN A N 1
ATOM 954 C CA . ASN A 1 117 ? 9.676 3.089 -3.750 1.00 91.50 117 ASN A CA 1
ATOM 955 C C . ASN A 1 117 ? 9.118 4.338 -3.032 1.00 91.50 117 ASN A C 1
ATOM 957 O O . ASN A 1 117 ? 8.663 5.286 -3.664 1.00 91.50 117 ASN A O 1
ATOM 961 N N . ASN A 1 118 ? 9.159 4.342 -1.698 1.00 81.00 118 ASN A N 1
ATOM 962 C CA . ASN A 1 118 ? 8.630 5.441 -0.885 1.00 81.00 118 ASN A CA 1
ATOM 963 C C . ASN A 1 118 ? 9.440 6.753 -1.013 1.00 81.00 118 ASN A C 1
ATOM 965 O O . ASN A 1 118 ? 8.870 7.836 -0.902 1.00 81.00 118 ASN A O 1
ATOM 969 N N . ASP A 1 119 ? 10.747 6.672 -1.295 1.00 70.31 119 ASP A N 1
ATOM 970 C CA . ASP A 1 119 ? 11.676 7.810 -1.152 1.00 70.31 119 ASP A CA 1
ATOM 971 C C . ASP A 1 119 ? 12.466 8.163 -2.427 1.00 70.31 119 ASP A C 1
ATOM 973 O O . ASP A 1 119 ? 13.231 9.126 -2.432 1.00 70.31 119 ASP A O 1
ATOM 977 N N . ILE A 1 120 ? 12.307 7.413 -3.524 1.00 63.22 120 ILE A N 1
ATOM 978 C CA . ILE A 1 120 ? 13.090 7.633 -4.752 1.00 63.22 120 ILE A CA 1
ATOM 979 C C . ILE A 1 120 ? 12.245 8.372 -5.794 1.00 63.22 120 ILE A C 1
ATOM 981 O O . ILE A 1 120 ? 11.209 7.885 -6.249 1.00 63.22 120 ILE A O 1
ATOM 985 N N . GLU A 1 121 ? 12.727 9.545 -6.207 1.00 66.50 121 GLU A N 1
ATOM 986 C CA . GLU A 1 121 ? 12.224 10.286 -7.365 1.00 66.50 121 GLU A CA 1
ATOM 987 C C . GLU A 1 121 ? 13.088 9.989 -8.595 1.00 66.50 121 GLU A C 1
ATOM 989 O O . GLU A 1 121 ? 14.181 10.534 -8.765 1.00 66.50 121 GLU A O 1
ATOM 994 N N . PHE A 1 122 ? 12.592 9.119 -9.473 1.00 63.25 122 PHE A N 1
ATOM 995 C CA . PHE A 1 122 ? 13.303 8.721 -10.694 1.00 63.25 122 PHE A CA 1
ATOM 996 C C . PHE A 1 122 ? 13.365 9.830 -11.756 1.00 63.25 122 PHE A C 1
ATOM 998 O O . PHE A 1 122 ? 14.279 9.846 -12.590 1.00 63.25 122 PHE A O 1
ATOM 1005 N N . GLU A 1 123 ? 12.420 10.771 -11.719 1.00 57.00 123 GLU A N 1
ATOM 1006 C CA . GLU A 1 123 ? 12.362 11.893 -12.658 1.00 57.00 123 GLU A CA 1
ATOM 1007 C C . GLU A 1 123 ? 13.507 12.896 -12.420 1.00 57.00 123 GLU A C 1
ATOM 1009 O O . GLU A 1 123 ? 14.187 13.265 -13.376 1.00 57.00 123 GLU A O 1
ATOM 1014 N N . ASN A 1 124 ? 13.824 13.235 -11.159 1.00 51.78 124 ASN A N 1
ATOM 1015 C CA . ASN A 1 124 ? 14.681 14.388 -10.829 1.00 51.78 124 ASN A CA 1
ATOM 1016 C C . ASN A 1 124 ? 16.038 14.077 -10.176 1.00 51.78 124 ASN A C 1
ATOM 1018 O O . ASN A 1 124 ? 16.847 14.991 -10.019 1.00 51.78 124 ASN A O 1
ATOM 1022 N N . LYS A 1 125 ? 16.344 12.832 -9.786 1.00 44.03 125 LYS A N 1
ATOM 1023 C CA . LYS A 1 125 ? 17.653 12.556 -9.171 1.00 44.03 125 LYS A CA 1
ATOM 1024 C C . LYS A 1 125 ? 18.803 12.720 -10.172 1.00 44.03 125 LYS A C 1
ATOM 1026 O O . LYS A 1 125 ? 18.945 11.921 -11.099 1.00 44.03 125 LYS A O 1
ATOM 1031 N N . VAL A 1 126 ? 19.666 13.700 -9.903 1.00 39.06 126 VAL A N 1
ATOM 1032 C CA . VAL A 1 126 ? 21.121 13.545 -10.034 1.00 39.06 126 VAL A CA 1
ATOM 1033 C C . VAL A 1 126 ? 21.576 12.865 -8.728 1.00 39.06 126 VAL A C 1
ATOM 1035 O O . VAL A 1 126 ? 21.348 13.434 -7.661 1.00 39.06 126 VAL A O 1
ATOM 1038 N N . PRO A 1 127 ? 22.091 11.622 -8.746 1.00 40.78 127 PRO A N 1
ATOM 1039 C CA . PRO A 1 127 ? 22.439 10.877 -7.543 1.00 40.78 127 PRO A CA 1
ATOM 1040 C C . PRO A 1 127 ? 23.441 11.645 -6.679 1.00 40.78 127 PRO A C 1
ATOM 1042 O O . PRO A 1 127 ? 24.506 12.030 -7.155 1.00 40.78 127 PRO A O 1
ATOM 1045 N N . ALA A 1 128 ? 23.117 11.820 -5.397 1.00 40.72 128 ALA A N 1
ATOM 1046 C CA . ALA A 1 128 ? 24.003 12.446 -4.413 1.00 40.72 128 ALA A CA 1
ATOM 1047 C C . ALA A 1 128 ? 25.349 11.704 -4.264 1.00 40.72 128 ALA A C 1
ATOM 1049 O O . ALA A 1 128 ? 26.351 12.322 -3.925 1.00 40.72 128 ALA A O 1
ATOM 1050 N N . GLU A 1 129 ? 25.393 10.409 -4.595 1.00 41.19 129 GLU A N 1
ATOM 1051 C CA . GLU A 1 129 ? 26.612 9.584 -4.575 1.00 41.19 129 GLU A CA 1
ATOM 1052 C C . GLU A 1 129 ? 27.647 9.991 -5.641 1.00 41.19 129 GLU A C 1
ATOM 1054 O O . GLU A 1 129 ? 28.825 9.697 -5.480 1.00 41.19 129 GLU A O 1
ATOM 1059 N N . ILE A 1 130 ? 27.262 10.737 -6.687 1.00 41.44 130 ILE A N 1
ATOM 1060 C CA . ILE A 1 130 ? 28.225 11.255 -7.679 1.00 41.44 130 ILE A CA 1
ATOM 1061 C C . ILE A 1 130 ? 29.021 12.441 -7.104 1.00 41.44 130 ILE A C 1
ATOM 1063 O O . ILE A 1 130 ? 30.116 12.730 -7.573 1.00 41.44 130 ILE A O 1
ATOM 1067 N N . VAL A 1 131 ? 28.527 13.109 -6.054 1.00 39.34 131 VAL A N 1
ATOM 1068 C CA . VAL A 1 131 ? 29.218 14.268 -5.462 1.00 39.34 131 VAL A CA 1
ATOM 1069 C C . VAL A 1 131 ? 30.416 13.845 -4.598 1.00 39.34 131 VAL A C 1
ATOM 1071 O O . VAL A 1 131 ? 31.368 14.613 -4.462 1.00 39.34 131 VAL A O 1
ATOM 1074 N N . GLU A 1 132 ? 30.415 12.629 -4.040 1.00 39.09 132 GLU A N 1
ATOM 1075 C CA . GLU A 1 132 ? 31.508 12.146 -3.179 1.00 39.09 132 GLU A CA 1
ATOM 1076 C C . GLU A 1 132 ? 32.698 11.545 -3.946 1.00 39.09 132 GLU A C 1
ATOM 1078 O O . GLU A 1 132 ? 33.814 11.584 -3.428 1.00 39.09 132 GLU A O 1
ATOM 1083 N N . GLU A 1 133 ? 32.508 11.061 -5.179 1.00 38.19 133 GLU A N 1
ATOM 1084 C CA . GLU A 1 133 ? 33.599 10.535 -6.025 1.00 38.19 133 GLU A CA 1
ATOM 1085 C C . GLU A 1 133 ? 34.282 11.604 -6.904 1.00 38.19 133 GLU A C 1
ATOM 1087 O O . GLU A 1 133 ? 35.224 11.300 -7.637 1.00 38.19 133 GLU A O 1
ATOM 1092 N N . LEU A 1 134 ? 33.865 12.872 -6.816 1.00 41.34 134 LEU A N 1
ATOM 1093 C CA . LEU A 1 134 ? 34.539 13.971 -7.510 1.00 41.34 134 LEU A CA 1
ATOM 1094 C C . LEU A 1 134 ? 35.928 14.228 -6.893 1.00 41.34 134 LEU A C 1
ATOM 1096 O O . LEU A 1 134 ? 36.046 14.360 -5.667 1.00 41.34 134 LEU A O 1
ATOM 1100 N N . PRO A 1 135 ? 36.992 14.408 -7.700 1.00 37.16 135 PRO A N 1
ATOM 1101 C CA . PRO A 1 135 ? 38.215 15.017 -7.209 1.00 37.16 135 PRO A CA 1
ATOM 1102 C C . PRO A 1 135 ? 37.845 16.414 -6.710 1.00 37.16 135 PRO A C 1
ATOM 1104 O O . PRO A 1 135 ? 37.456 17.275 -7.496 1.00 37.16 135 PRO A O 1
ATOM 1107 N N . LYS A 1 136 ? 37.934 16.652 -5.398 1.00 36.06 136 LYS A N 1
ATOM 1108 C CA . LYS A 1 136 ? 37.766 18.003 -4.859 1.00 36.06 136 LYS A CA 1
ATOM 1109 C C . LYS A 1 136 ? 38.796 18.901 -5.536 1.00 36.06 136 LYS A C 1
ATOM 1111 O O . LYS A 1 136 ? 39.996 18.761 -5.280 1.00 36.06 136 LYS A O 1
ATOM 1116 N N . GLU A 1 137 ? 38.331 19.818 -6.383 1.00 36.50 137 GLU A N 1
ATOM 1117 C CA . GLU A 1 137 ? 39.136 20.931 -6.865 1.00 36.50 137 GLU A CA 1
ATOM 1118 C C . GLU A 1 137 ? 39.822 21.573 -5.656 1.00 36.50 137 GLU A C 1
ATOM 1120 O O . GLU A 1 137 ? 39.176 21.991 -4.689 1.00 36.50 137 GLU A O 1
ATOM 1125 N N . LYS A 1 138 ? 41.157 21.628 -5.677 1.00 33.50 138 LYS A N 1
ATOM 1126 C CA . LYS A 1 138 ? 41.926 22.391 -4.693 1.00 33.50 138 LYS A CA 1
ATOM 1127 C C . LYS A 1 138 ? 41.656 23.877 -4.926 1.00 33.50 138 LYS A C 1
ATOM 1129 O O . LYS A 1 138 ? 42.444 24.562 -5.576 1.00 33.50 138 LYS A O 1
ATOM 1134 N N . SER A 1 139 ? 40.569 24.393 -4.365 1.00 32.41 139 SER A N 1
ATOM 1135 C CA . SER A 1 139 ? 40.343 25.829 -4.283 1.00 32.41 139 SER A CA 1
ATOM 1136 C C . SER A 1 139 ? 41.337 26.440 -3.287 1.00 32.41 139 SER A C 1
ATOM 1138 O O . SER A 1 139 ? 41.437 26.084 -2.109 1.00 32.41 139 SER A O 1
ATOM 1140 N N . LYS A 1 140 ? 42.163 27.358 -3.795 1.00 32.31 140 LYS A N 1
ATOM 1141 C CA . LYS A 1 140 ? 43.082 28.170 -2.996 1.00 32.31 140 LYS A CA 1
ATOM 1142 C C . LYS A 1 140 ? 42.281 29.166 -2.137 1.00 32.31 140 LYS A C 1
ATOM 1144 O O . LYS A 1 140 ? 41.746 30.125 -2.667 1.00 32.31 140 LYS A O 1
ATOM 1149 N N . LYS A 1 141 ? 42.315 28.936 -0.817 1.00 32.06 141 LYS A N 1
ATOM 1150 C CA . LYS A 1 141 ? 42.251 29.860 0.348 1.00 32.06 141 LYS A CA 1
ATOM 1151 C C . LYS A 1 141 ? 41.209 30.999 0.411 1.00 32.06 141 LYS A C 1
ATOM 1153 O O . LYS A 1 141 ? 41.323 31.977 -0.318 1.00 32.06 141 LYS A O 1
ATOM 1158 N N . LYS A 1 142 ? 40.440 30.990 1.515 1.00 30.22 142 LYS A N 1
ATOM 1159 C CA . LYS A 1 142 ? 40.381 31.963 2.656 1.00 30.22 142 LYS A CA 1
ATOM 1160 C C . LYS A 1 142 ? 39.093 31.668 3.448 1.00 30.22 142 LYS A C 1
ATOM 1162 O O . LYS A 1 142 ? 38.091 31.407 2.805 1.00 30.22 142 LYS A O 1
ATOM 1167 N N . ASN A 1 143 ? 38.949 31.686 4.772 1.00 31.83 143 ASN A N 1
ATOM 1168 C CA . ASN A 1 143 ? 39.701 31.923 6.019 1.00 31.83 143 ASN A CA 1
ATOM 1169 C C . ASN A 1 143 ? 39.022 30.950 7.039 1.00 31.83 143 ASN A C 1
ATOM 1171 O O . ASN A 1 143 ? 37.946 30.449 6.737 1.00 31.83 143 ASN A O 1
ATOM 1175 N N . GLU A 1 144 ? 39.498 30.551 8.214 1.00 30.81 144 GLU A N 1
ATOM 1176 C CA . GLU A 1 144 ? 40.080 31.245 9.367 1.00 30.81 144 GLU A CA 1
ATOM 1177 C C . GLU A 1 144 ? 40.231 30.150 10.462 1.00 30.81 144 GLU A C 1
ATOM 1179 O O . GLU A 1 144 ? 39.496 29.164 10.403 1.00 30.81 144 GLU A O 1
ATOM 1184 N N . ILE A 1 145 ? 41.104 30.346 11.466 1.00 29.75 145 ILE A N 1
ATOM 1185 C CA . ILE A 1 145 ? 41.447 29.412 12.576 1.00 29.75 145 ILE A CA 1
ATOM 1186 C C . ILE A 1 145 ? 42.482 28.352 12.109 1.00 29.75 145 ILE A C 1
ATOM 1188 O O . ILE A 1 145 ? 42.195 27.524 11.262 1.00 29.75 145 ILE A O 1
ATOM 1192 N N . ASP A 1 146 ? 43.776 28.381 12.452 1.00 30.84 146 ASP A N 1
ATOM 1193 C CA . ASP A 1 146 ? 44.387 28.527 13.774 1.00 30.84 146 ASP A CA 1
ATOM 1194 C C . ASP A 1 146 ? 45.712 29.309 13.748 1.00 30.84 146 ASP A C 1
ATOM 1196 O O . ASP A 1 146 ? 46.667 28.987 13.035 1.00 30.84 146 ASP A O 1
ATOM 1200 N N . ASN A 1 147 ? 45.796 30.311 14.621 1.00 37.16 147 ASN A N 1
ATOM 1201 C CA . ASN A 1 147 ? 46.900 31.263 14.756 1.00 37.16 147 ASN A CA 1
ATOM 1202 C C . ASN A 1 147 ? 48.052 30.768 15.661 1.00 37.16 147 ASN A C 1
ATOM 1204 O O . ASN A 1 147 ? 48.796 31.570 16.217 1.00 37.16 147 ASN A O 1
ATOM 1208 N N . VAL A 1 148 ? 48.221 29.453 15.832 1.00 36.66 148 VAL A N 1
ATOM 1209 C CA . VAL A 1 148 ? 49.177 28.886 16.812 1.00 36.66 148 VAL A CA 1
ATOM 1210 C C . VAL A 1 148 ? 50.358 28.156 16.149 1.00 36.66 148 VAL A C 1
ATOM 1212 O O . VAL A 1 148 ? 51.394 27.943 16.774 1.00 36.66 148 VAL A O 1
ATOM 1215 N N . PHE A 1 149 ? 50.277 27.841 14.851 1.00 34.28 149 PHE A N 1
ATOM 1216 C CA . PHE A 1 149 ? 51.300 27.036 14.165 1.00 34.28 149 PHE A CA 1
ATOM 1217 C C . PHE A 1 149 ? 52.353 27.862 13.394 1.00 34.28 149 PHE A C 1
ATOM 1219 O O . PHE A 1 149 ? 53.492 27.428 13.226 1.00 34.28 149 PHE A O 1
ATOM 1226 N N . LEU A 1 150 ? 52.020 29.089 12.969 1.00 35.38 150 LEU A N 1
ATOM 1227 C CA . LEU A 1 150 ? 52.877 29.909 12.092 1.00 35.38 150 LEU A CA 1
ATOM 1228 C C . LEU A 1 150 ? 53.972 30.721 12.806 1.00 35.38 150 LEU A C 1
ATOM 1230 O O . LEU A 1 150 ? 54.826 31.296 12.138 1.00 35.38 150 LEU A O 1
ATOM 1234 N N . GLN A 1 151 ? 54.020 30.724 14.140 1.00 38.81 151 GLN A N 1
ATOM 1235 C CA . GLN A 1 151 ? 55.132 31.337 14.883 1.00 38.81 151 GLN A CA 1
ATOM 1236 C C . GLN A 1 151 ? 56.334 30.397 15.080 1.00 38.81 151 GLN A C 1
ATOM 1238 O O . GLN A 1 151 ? 57.375 30.831 15.566 1.00 38.81 151 GLN A O 1
ATOM 1243 N N . ARG A 1 152 ? 56.234 29.120 14.677 1.00 32.69 152 ARG A N 1
ATOM 1244 C CA . ARG A 1 152 ? 57.249 28.092 14.975 1.00 32.69 152 ARG A CA 1
ATOM 1245 C C . ARG A 1 152 ? 58.179 27.705 13.822 1.00 32.69 152 ARG A C 1
ATOM 1247 O O . ARG A 1 152 ? 59.070 26.895 14.042 1.00 32.69 152 ARG A O 1
ATOM 1254 N N . LEU A 1 153 ? 58.009 28.271 12.625 1.00 30.33 153 LEU A N 1
ATOM 1255 C CA . LEU A 1 153 ? 58.778 27.868 11.432 1.00 30.33 153 LEU A CA 1
ATOM 1256 C C . LEU A 1 153 ? 59.614 28.989 10.791 1.00 30.33 153 LEU A C 1
ATOM 1258 O O . LEU A 1 153 ? 60.160 28.799 9.710 1.00 30.33 153 LEU A O 1
ATOM 1262 N N . ASN A 1 154 ? 59.795 30.124 11.475 1.00 33.28 154 ASN A N 1
ATOM 1263 C CA . ASN A 1 154 ? 60.763 31.158 11.080 1.00 33.28 154 ASN A CA 1
ATOM 1264 C C . ASN A 1 154 ? 62.121 30.980 11.775 1.00 33.28 154 ASN A C 1
ATOM 1266 O O . ASN A 1 154 ? 62.714 31.927 12.290 1.00 33.28 154 ASN A O 1
ATOM 1270 N N . SER A 1 155 ? 62.649 29.760 11.752 1.00 35.12 155 SER A N 1
ATOM 1271 C CA . SER A 1 155 ? 64.061 29.510 12.014 1.00 35.12 155 SER A CA 1
ATOM 1272 C C . SER A 1 155 ? 64.576 28.428 11.064 1.00 35.12 155 SER A C 1
ATOM 1274 O O . SER A 1 155 ? 63.976 27.370 10.927 1.00 35.12 155 SER A O 1
ATOM 1276 N N . ILE A 1 156 ? 65.733 28.718 10.456 1.00 31.27 156 ILE A N 1
ATOM 1277 C CA . ILE A 1 156 ? 66.591 27.858 9.612 1.00 31.27 156 ILE A CA 1
ATOM 1278 C C . ILE A 1 156 ? 66.507 28.118 8.085 1.00 31.27 156 ILE A C 1
ATOM 1280 O O . ILE A 1 156 ? 65.921 27.387 7.301 1.00 31.27 156 ILE A O 1
ATOM 1284 N N . SER A 1 157 ? 67.202 29.198 7.707 1.00 30.95 157 SER A N 1
ATOM 1285 C CA . SER A 1 157 ? 68.302 29.280 6.721 1.00 30.95 157 SER A CA 1
ATOM 1286 C C . SER A 1 157 ? 68.125 28.899 5.235 1.00 30.95 157 SER A C 1
ATOM 1288 O O . SER A 1 157 ? 67.913 27.758 4.846 1.00 30.95 157 SER A O 1
ATOM 1290 N N . LYS A 1 158 ? 68.461 29.903 4.410 1.00 32.91 158 LYS A N 1
ATOM 1291 C CA . LYS A 1 158 ? 68.828 29.919 2.981 1.00 32.91 158 LYS A CA 1
ATOM 1292 C C . LYS A 1 158 ? 69.751 2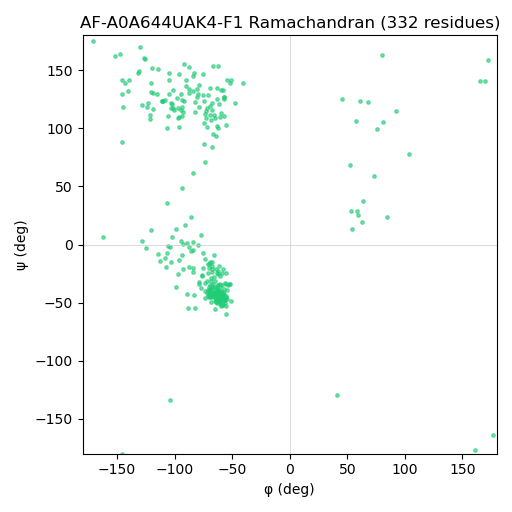8.763 2.530 1.00 32.91 158 LYS A C 1
ATOM 1294 O O . LYS A 1 158 ? 70.789 28.570 3.161 1.00 32.91 158 LYS A O 1
ATOM 1299 N N . LYS A 1 159 ? 69.498 28.185 1.339 1.00 28.89 159 LYS A N 1
ATOM 1300 C CA . LYS A 1 159 ? 70.376 28.233 0.132 1.00 28.89 159 LYS A CA 1
ATOM 1301 C C . LYS A 1 159 ? 69.931 27.270 -0.998 1.00 28.89 159 LYS A C 1
ATOM 1303 O O . LYS A 1 159 ? 69.654 26.109 -0.746 1.00 28.89 159 LYS A O 1
ATOM 1308 N N . ASN A 1 160 ? 70.064 27.780 -2.231 1.00 27.38 160 ASN A N 1
ATOM 1309 C CA . ASN A 1 160 ? 70.477 27.120 -3.485 1.00 27.38 160 ASN A CA 1
ATOM 1310 C C . ASN A 1 160 ? 69.476 26.481 -4.490 1.00 27.38 160 ASN A C 1
ATOM 1312 O O . ASN A 1 160 ? 68.926 25.416 -4.266 1.00 27.38 160 ASN A O 1
ATOM 1316 N N . ILE A 1 161 ? 69.453 27.119 -5.679 1.00 30.08 161 ILE A N 1
ATOM 1317 C CA . ILE A 1 161 ? 69.768 26.579 -7.028 1.00 30.08 161 ILE A CA 1
ATOM 1318 C C . ILE A 1 161 ? 68.725 25.673 -7.734 1.00 30.08 161 ILE A C 1
ATOM 1320 O O . ILE A 1 161 ? 68.684 24.467 -7.556 1.00 30.08 161 ILE A O 1
ATOM 1324 N N . GLN A 1 162 ? 67.981 26.322 -8.643 1.00 27.86 162 GLN A N 1
ATOM 1325 C CA . GLN A 1 162 ? 67.953 26.111 -10.108 1.00 27.86 162 GLN A CA 1
ATOM 1326 C C . GLN A 1 162 ? 67.389 24.816 -10.741 1.00 27.86 162 GLN A C 1
ATOM 1328 O O . GLN A 1 162 ? 67.932 23.729 -10.612 1.00 27.86 162 GLN A O 1
ATOM 1333 N N . ASN A 1 163 ? 66.395 25.060 -11.610 1.00 30.41 163 ASN A N 1
ATOM 1334 C CA . ASN A 1 163 ? 66.048 24.388 -12.871 1.00 30.41 163 ASN A CA 1
ATOM 1335 C C . ASN A 1 163 ? 65.744 22.878 -12.891 1.00 30.41 163 ASN A C 1
ATOM 1337 O O . ASN A 1 163 ? 66.635 22.051 -13.051 1.00 30.41 163 ASN A O 1
ATOM 1341 N N . LYS A 1 164 ? 64.450 22.566 -13.040 1.00 30.08 164 LYS A N 1
ATOM 1342 C CA . LYS A 1 164 ? 63.954 21.594 -14.029 1.00 30.08 164 LYS A CA 1
ATOM 1343 C C . LYS A 1 164 ? 62.598 22.070 -14.558 1.00 30.08 164 LYS A C 1
ATOM 1345 O O . LYS A 1 164 ? 61.659 22.242 -13.790 1.00 30.08 164 LYS A O 1
ATOM 1350 N N . LYS A 1 165 ? 62.529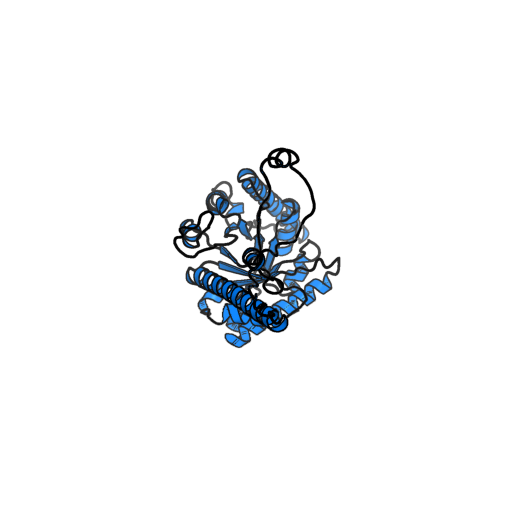 22.335 -15.866 1.00 30.89 165 LYS A N 1
ATOM 1351 C CA . LYS A 1 165 ? 61.267 22.408 -16.608 1.00 30.89 165 LYS A CA 1
ATOM 1352 C C . LYS A 1 165 ? 60.763 20.971 -16.735 1.00 30.89 165 LYS A C 1
ATOM 1354 O O . LYS A 1 165 ? 61.380 20.190 -17.452 1.00 30.89 165 LYS A O 1
ATOM 1359 N N . GLU A 1 166 ? 59.699 20.633 -16.025 1.00 30.78 166 GLU A N 1
ATOM 1360 C CA . GLU A 1 166 ? 58.837 19.512 -16.392 1.00 30.78 166 GLU A CA 1
ATOM 1361 C C . GLU A 1 166 ? 57.699 20.103 -17.225 1.00 30.78 166 GLU A C 1
ATOM 1363 O O . GLU A 1 166 ? 56.954 20.965 -16.756 1.00 30.78 166 GLU A O 1
ATOM 1368 N N . GLU A 1 167 ? 57.630 19.708 -18.495 1.00 30.05 167 GLU A N 1
ATOM 1369 C CA . GLU A 1 167 ? 56.441 19.902 -19.318 1.00 30.05 167 GLU A CA 1
ATOM 1370 C C . GLU A 1 167 ? 55.311 19.086 -18.691 1.00 30.05 167 GLU A C 1
ATOM 1372 O O . GLU A 1 167 ? 55.252 17.864 -18.820 1.00 30.05 167 GLU A O 1
ATOM 1377 N N . VAL A 1 168 ? 54.417 19.767 -17.977 1.00 29.14 168 VAL A N 1
ATOM 1378 C CA . VAL A 1 168 ? 53.100 19.223 -17.669 1.00 29.14 168 VAL A CA 1
ATOM 1379 C C . VAL A 1 168 ? 52.308 19.316 -18.965 1.00 29.14 168 VAL A C 1
ATOM 1381 O O . VAL A 1 168 ? 51.911 20.403 -19.386 1.00 29.14 168 VAL A O 1
ATOM 1384 N N . VAL A 1 169 ? 52.126 18.176 -19.628 1.00 30.42 169 VAL A N 1
ATOM 1385 C CA . VAL A 1 169 ? 51.085 18.020 -20.641 1.00 30.42 169 VAL A CA 1
ATOM 1386 C C . VAL A 1 169 ? 49.760 18.172 -19.899 1.00 30.42 169 VAL A C 1
ATOM 1388 O O . VAL A 1 169 ? 49.263 17.228 -19.293 1.00 30.42 169 VAL A O 1
ATOM 1391 N N . GLU A 1 170 ? 49.220 19.389 -19.868 1.00 33.78 170 GLU A N 1
ATOM 1392 C CA . GLU A 1 170 ? 47.815 19.600 -19.539 1.00 33.78 170 GLU A CA 1
ATOM 1393 C C . GLU A 1 170 ? 47.006 18.981 -20.682 1.00 33.78 170 GLU A C 1
ATOM 1395 O O . GLU A 1 170 ? 46.796 19.601 -21.729 1.00 33.78 170 GLU A O 1
ATOM 1400 N N . GLU A 1 171 ? 46.585 17.725 -20.509 1.00 37.34 171 GLU A N 1
ATOM 1401 C CA . GLU A 1 171 ? 45.454 17.193 -21.261 1.00 37.34 171 GLU A CA 1
ATOM 1402 C C . GLU A 1 171 ? 44.278 18.134 -21.005 1.00 37.34 171 GLU A C 1
ATOM 1404 O O . GLU A 1 171 ? 43.684 18.150 -19.927 1.00 37.34 171 GLU A O 1
ATOM 1409 N N . LYS A 1 172 ? 43.979 18.984 -21.990 1.00 35.81 172 LYS A N 1
ATOM 1410 C CA . LYS A 1 172 ? 42.755 19.777 -22.000 1.00 35.81 172 LYS A CA 1
ATOM 1411 C C . LYS A 1 172 ? 41.590 18.799 -22.041 1.00 35.81 172 LYS A C 1
ATOM 1413 O O . LYS A 1 172 ? 41.275 18.254 -23.097 1.00 35.81 172 LYS A O 1
ATOM 1418 N N . ILE A 1 173 ? 40.988 18.568 -20.881 1.00 45.91 173 ILE A N 1
ATOM 1419 C CA . ILE A 1 173 ? 39.741 17.827 -20.758 1.00 45.91 173 ILE A CA 1
ATOM 1420 C C . ILE A 1 173 ? 38.691 18.618 -21.539 1.00 45.91 173 ILE A C 1
ATOM 1422 O O . ILE A 1 173 ? 38.483 19.808 -21.304 1.00 45.91 173 ILE A O 1
ATOM 1426 N N . ASP A 1 174 ? 38.111 17.964 -22.539 1.00 44.97 174 ASP A N 1
ATOM 1427 C CA . ASP A 1 174 ? 37.056 18.518 -23.376 1.00 44.97 174 ASP A CA 1
ATOM 1428 C C . ASP A 1 174 ? 35.748 18.548 -22.560 1.00 44.97 174 ASP A C 1
ATOM 1430 O O . ASP A 1 174 ? 35.224 17.477 -22.227 1.00 44.97 174 ASP A O 1
ATOM 1434 N N . PRO A 1 175 ? 35.215 19.732 -22.208 1.00 43.81 175 PRO A N 1
ATOM 1435 C CA . PRO A 1 175 ? 34.047 19.858 -21.337 1.00 43.81 175 PRO A CA 1
ATOM 1436 C C . PRO A 1 175 ? 32.781 19.214 -21.927 1.00 43.81 175 PRO A C 1
ATOM 1438 O O . PRO A 1 175 ? 31.890 18.814 -21.175 1.00 43.81 175 PRO A O 1
ATOM 1441 N N . GLU A 1 176 ? 32.695 19.038 -23.253 1.00 56.94 176 GLU A N 1
ATOM 1442 C CA . GLU A 1 176 ? 31.590 18.294 -23.871 1.00 56.94 176 GLU A CA 1
ATOM 1443 C C . GLU A 1 176 ? 31.688 16.789 -23.585 1.00 56.94 176 GLU A C 1
ATOM 1445 O O . GLU A 1 176 ? 30.677 16.159 -23.260 1.00 56.94 176 GLU A O 1
ATOM 1450 N N . LYS A 1 177 ? 32.898 16.214 -23.606 1.00 56.06 177 LYS A N 1
ATOM 1451 C CA . LYS A 1 177 ? 33.121 14.795 -23.273 1.00 56.06 177 LYS A CA 1
ATOM 1452 C C . LYS A 1 177 ? 32.894 14.509 -21.793 1.00 56.06 177 LYS A C 1
ATOM 1454 O O . LYS A 1 177 ? 32.301 13.482 -21.467 1.00 56.06 177 LYS A O 1
ATOM 1459 N N . GLU A 1 178 ? 33.299 15.428 -20.918 1.00 54.22 178 GLU A N 1
ATOM 1460 C CA . GLU A 1 178 ? 33.045 15.327 -19.477 1.00 54.22 178 GLU A CA 1
ATOM 1461 C C . GLU A 1 178 ? 31.531 15.323 -19.184 1.00 54.22 178 GLU A C 1
ATOM 1463 O O . GLU A 1 178 ? 31.040 14.496 -18.413 1.00 54.22 178 GLU A O 1
ATOM 1468 N N . SER A 1 179 ? 30.755 16.150 -19.897 1.00 71.12 179 SER A N 1
ATOM 1469 C CA . SER A 1 179 ? 29.288 16.165 -19.794 1.00 71.12 179 SER A CA 1
ATOM 1470 C C . SER A 1 179 ? 28.624 14.875 -20.311 1.00 71.12 179 SER A C 1
ATOM 1472 O O . SER A 1 179 ? 27.617 14.412 -19.759 1.00 71.12 179 SER A O 1
ATOM 1474 N N . GLU A 1 180 ? 29.194 14.244 -21.344 1.00 77.31 180 GLU A N 1
ATOM 1475 C CA . GLU A 1 180 ? 28.681 12.993 -21.907 1.00 77.31 180 GLU A CA 1
ATOM 1476 C C . GLU A 1 180 ? 28.970 11.792 -20.992 1.00 77.31 180 GLU A C 1
ATOM 1478 O O . GLU A 1 180 ? 28.110 10.924 -20.802 1.00 77.31 180 GLU A O 1
ATOM 1483 N N . GLU A 1 181 ? 30.159 11.740 -20.390 1.00 79.31 181 GLU A N 1
ATOM 1484 C CA . GLU A 1 181 ? 30.540 10.699 -19.435 1.00 79.31 181 GLU A CA 1
ATOM 1485 C C . GLU A 1 181 ? 29.705 10.781 -18.149 1.00 79.31 181 GLU A C 1
ATOM 1487 O O . GLU A 1 181 ? 29.137 9.773 -17.714 1.00 79.31 181 GLU A O 1
ATOM 1492 N N . GLN A 1 182 ? 29.507 11.991 -17.615 1.00 76.62 182 GLN A N 1
ATOM 1493 C CA . GLN A 1 182 ? 28.607 12.238 -16.484 1.00 76.62 182 GLN A CA 1
ATOM 1494 C C . GLN A 1 182 ? 27.172 11.780 -16.792 1.00 76.62 182 GLN A C 1
ATOM 1496 O O . GLN A 1 182 ? 26.530 11.113 -15.973 1.00 76.62 182 GLN A O 1
ATOM 1501 N N . ARG A 1 183 ? 26.667 12.050 -18.006 1.00 78.44 183 ARG A N 1
ATOM 1502 C CA . ARG A 1 183 ? 25.344 11.580 -18.450 1.00 78.44 183 ARG A CA 1
ATOM 1503 C C . ARG A 1 183 ? 25.261 10.053 -18.524 1.00 78.44 183 ARG A C 1
ATOM 1505 O O . ARG A 1 183 ? 24.237 9.482 -18.137 1.00 78.44 183 ARG A O 1
ATOM 1512 N N . LYS A 1 184 ? 26.310 9.378 -19.005 1.00 83.31 184 LYS A N 1
ATOM 1513 C CA . LYS A 1 184 ? 26.377 7.904 -19.047 1.00 83.31 184 LYS A CA 1
ATOM 1514 C C . LYS A 1 184 ? 26.365 7.307 -17.640 1.00 83.31 184 LYS A C 1
ATOM 1516 O O . LYS A 1 184 ? 25.624 6.350 -17.401 1.00 83.31 184 LYS A O 1
ATOM 1521 N N . LEU A 1 185 ? 27.124 7.883 -16.706 1.00 84.12 185 LEU A N 1
ATOM 1522 C CA . LEU A 1 185 ? 27.158 7.440 -15.311 1.00 84.12 185 LEU A CA 1
ATOM 1523 C C . LEU A 1 185 ? 25.790 7.600 -14.637 1.00 84.12 185 LEU A C 1
ATOM 1525 O O . LEU A 1 185 ? 25.292 6.658 -14.019 1.00 84.12 185 LEU A O 1
ATOM 1529 N N . LEU A 1 186 ? 25.141 8.749 -14.840 1.00 79.06 186 LEU A N 1
ATOM 1530 C CA . LEU A 1 186 ? 23.789 9.019 -14.357 1.00 79.06 186 LEU A CA 1
ATOM 1531 C C . LEU A 1 186 ? 22.781 7.982 -14.872 1.00 79.06 186 LEU A C 1
ATOM 1533 O O . LEU A 1 186 ? 21.992 7.437 -14.098 1.00 79.06 186 LEU A O 1
ATOM 1537 N N . LEU A 1 187 ? 22.813 7.682 -16.174 1.00 82.50 187 LEU A N 1
ATOM 1538 C CA . LEU A 1 187 ? 21.912 6.703 -16.779 1.00 82.50 187 LEU A CA 1
ATOM 1539 C C . LEU A 1 187 ? 22.145 5.296 -16.210 1.00 82.50 187 LEU A C 1
ATOM 1541 O O . LEU A 1 187 ? 21.186 4.587 -15.912 1.00 82.50 187 LEU A O 1
ATOM 1545 N N . LYS A 1 188 ? 23.410 4.916 -16.001 1.00 87.50 188 LYS A N 1
ATOM 1546 C CA . LYS A 1 188 ? 23.788 3.637 -15.387 1.00 87.50 188 LYS A CA 1
ATOM 1547 C C . LYS A 1 188 ? 23.319 3.536 -13.932 1.00 87.50 188 LYS A C 1
ATOM 1549 O O . LYS A 1 188 ? 22.833 2.481 -13.528 1.00 87.50 188 LYS A O 1
ATOM 1554 N N . ALA A 1 189 ? 23.430 4.615 -13.157 1.00 85.06 189 ALA A N 1
ATOM 1555 C CA . ALA A 1 189 ? 22.940 4.667 -11.781 1.00 85.06 189 ALA A CA 1
ATOM 1556 C C . ALA A 1 189 ? 21.411 4.516 -11.721 1.00 85.06 189 ALA A C 1
ATOM 1558 O O . ALA A 1 189 ? 20.914 3.658 -10.992 1.00 85.06 189 ALA A O 1
ATOM 1559 N N . LYS A 1 190 ? 20.671 5.262 -12.556 1.00 83.31 190 LYS A 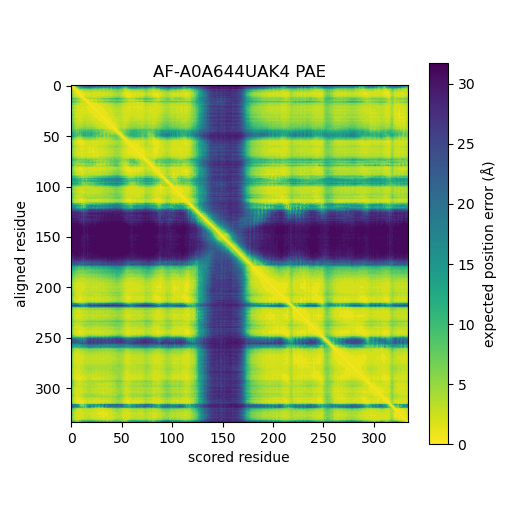N 1
ATOM 1560 C CA . LYS A 1 190 ? 19.207 5.127 -12.670 1.00 83.31 190 LYS A CA 1
ATOM 1561 C C . LYS A 1 190 ? 18.794 3.713 -13.077 1.00 83.31 190 LYS A C 1
ATOM 1563 O O . LYS A 1 190 ? 17.855 3.151 -12.519 1.00 83.31 190 LYS A O 1
ATOM 1568 N N . GLU A 1 191 ? 19.506 3.115 -14.028 1.00 88.62 191 GLU A N 1
ATOM 1569 C CA . GLU A 1 191 ? 19.250 1.742 -14.463 1.00 88.62 191 GLU A CA 1
ATOM 1570 C C . GLU A 1 191 ? 19.441 0.733 -13.321 1.00 88.62 191 GLU A C 1
ATOM 1572 O O . GLU A 1 191 ? 18.609 -0.155 -13.137 1.00 88.62 191 GLU A O 1
ATOM 1577 N N . LYS A 1 192 ? 20.480 0.909 -12.496 1.00 90.00 192 LYS A N 1
ATOM 1578 C CA . LYS A 1 192 ? 20.711 0.088 -11.300 1.00 90.00 192 LYS A CA 1
ATOM 1579 C C . LYS A 1 192 ? 19.595 0.253 -10.262 1.00 90.00 192 LYS A C 1
ATOM 1581 O O . LYS A 1 192 ? 19.135 -0.748 -9.717 1.00 90.00 192 LYS A O 1
ATOM 1586 N N . GLU A 1 193 ? 19.128 1.478 -10.005 1.00 89.25 193 GLU A N 1
ATOM 1587 C CA . GLU A 1 193 ? 17.998 1.726 -9.093 1.00 89.25 193 GLU A CA 1
ATOM 1588 C C . GLU A 1 193 ? 16.727 0.999 -9.562 1.00 89.25 193 GLU A C 1
ATOM 1590 O O . GLU A 1 193 ? 16.039 0.357 -8.763 1.00 89.25 193 GLU A O 1
ATOM 1595 N N . PHE A 1 194 ? 16.441 1.031 -10.867 1.00 91.62 194 PHE A N 1
ATOM 1596 C CA . PHE A 1 194 ? 15.318 0.287 -11.426 1.00 91.62 194 PHE A CA 1
ATOM 1597 C C . PHE A 1 194 ? 15.480 -1.228 -11.286 1.00 91.62 194 PHE A C 1
ATOM 1599 O O . PHE A 1 194 ? 14.514 -1.895 -10.930 1.00 91.62 194 PHE A O 1
ATOM 1606 N N . GLN A 1 195 ? 16.668 -1.782 -11.543 1.00 93.56 195 GLN A N 1
ATOM 1607 C CA . GLN A 1 195 ? 16.916 -3.222 -11.395 1.00 93.56 195 GLN A CA 1
ATOM 1608 C C . GLN A 1 195 ? 16.657 -3.692 -9.961 1.00 93.56 195 GLN A C 1
ATOM 1610 O O . GLN A 1 195 ? 15.956 -4.682 -9.755 1.00 93.56 195 GLN A O 1
ATOM 1615 N N . VAL A 1 196 ? 17.141 -2.933 -8.974 1.00 92.81 196 VAL A N 1
ATOM 1616 C CA . VAL A 1 196 ? 16.877 -3.207 -7.555 1.00 92.81 196 VAL A CA 1
ATOM 1617 C C . VAL A 1 196 ? 15.375 -3.160 -7.264 1.00 92.81 196 VAL A C 1
ATOM 1619 O O . VAL A 1 196 ? 14.840 -4.040 -6.590 1.00 92.81 196 VAL A O 1
ATOM 1622 N N . LEU A 1 197 ? 14.659 -2.162 -7.786 1.00 95.06 197 LEU A N 1
ATOM 1623 C CA . LEU A 1 197 ? 13.214 -2.051 -7.586 1.00 95.06 197 LEU A CA 1
ATOM 1624 C C . LEU A 1 197 ? 12.433 -3.201 -8.248 1.00 95.06 197 LEU A C 1
ATOM 1626 O O . LEU A 1 197 ? 11.524 -3.749 -7.622 1.00 95.06 197 LEU A O 1
ATOM 1630 N N . GLU A 1 198 ? 12.797 -3.600 -9.469 1.00 96.12 198 GLU A N 1
ATOM 1631 C CA . GLU A 1 198 ? 12.212 -4.745 -10.184 1.00 96.12 198 GLU A CA 1
ATOM 1632 C C . GLU A 1 198 ? 12.396 -6.043 -9.394 1.00 96.12 198 GLU A C 1
ATOM 1634 O O . GLU A 1 198 ? 11.454 -6.828 -9.246 1.00 96.12 198 GLU A O 1
ATOM 1639 N N . GLU A 1 199 ? 13.591 -6.256 -8.843 1.00 95.94 199 GLU A N 1
ATOM 1640 C CA . GLU A 1 199 ? 13.908 -7.440 -8.052 1.00 95.94 199 GLU A CA 1
ATOM 1641 C C . GLU A 1 199 ? 13.100 -7.480 -6.750 1.00 95.94 199 GLU A C 1
ATOM 1643 O O . GLU A 1 199 ? 12.511 -8.510 -6.408 1.00 95.94 199 GLU A O 1
ATOM 1648 N N . LYS A 1 200 ? 12.978 -6.342 -6.058 1.00 96.81 200 LYS A N 1
ATOM 1649 C CA . LYS A 1 200 ? 12.158 -6.209 -4.844 1.00 96.81 200 LYS A CA 1
ATOM 1650 C C . LYS A 1 200 ? 10.674 -6.437 -5.129 1.00 96.81 200 LYS A C 1
ATOM 1652 O O . LYS A 1 200 ? 9.989 -7.154 -4.388 1.00 96.81 200 LYS A O 1
ATOM 1657 N N . LEU A 1 201 ? 10.169 -5.871 -6.223 1.00 97.56 201 LEU A N 1
ATOM 1658 C CA . LEU A 1 201 ? 8.788 -6.051 -6.661 1.00 97.56 201 LEU A CA 1
ATOM 1659 C C . LEU A 1 201 ? 8.497 -7.521 -6.973 1.00 97.56 201 LEU A C 1
ATOM 1661 O O . LEU A 1 201 ? 7.539 -8.090 -6.453 1.00 97.56 201 LEU A O 1
ATOM 1665 N N . LYS A 1 202 ? 9.358 -8.165 -7.763 1.00 97.25 202 LYS A N 1
ATOM 1666 C CA . LYS A 1 202 ? 9.236 -9.587 -8.094 1.00 97.25 202 LYS A CA 1
ATOM 1667 C C . LYS A 1 202 ? 9.299 -10.462 -6.842 1.00 97.25 202 LYS A C 1
ATOM 1669 O O . LYS A 1 202 ? 8.437 -11.318 -6.659 1.00 97.25 202 LYS A O 1
ATOM 1674 N N . THR A 1 203 ? 10.279 -10.224 -5.973 1.00 96.94 203 THR A N 1
ATOM 1675 C CA . THR A 1 203 ? 10.509 -11.021 -4.761 1.00 96.94 203 THR A CA 1
ATOM 1676 C C . THR A 1 203 ? 9.315 -10.966 -3.819 1.00 96.94 203 THR A C 1
ATOM 1678 O O . THR A 1 203 ? 8.827 -12.010 -3.383 1.00 96.94 203 THR A O 1
ATOM 1681 N N . SER A 1 204 ? 8.807 -9.767 -3.529 1.00 97.50 204 SER A N 1
ATOM 1682 C CA . SER A 1 204 ? 7.654 -9.597 -2.639 1.00 97.50 204 SER A CA 1
ATOM 1683 C C . SER A 1 204 ? 6.408 -10.320 -3.170 1.00 97.50 204 SER A C 1
ATOM 1685 O O . SER A 1 204 ? 5.806 -11.120 -2.449 1.00 97.50 204 SER A O 1
ATOM 1687 N N . LEU A 1 205 ? 6.091 -10.146 -4.456 1.00 97.56 205 LEU A N 1
ATOM 1688 C CA . LEU A 1 205 ? 4.933 -10.771 -5.101 1.00 97.56 205 LEU A CA 1
ATOM 1689 C C . LEU A 1 205 ? 5.041 -12.302 -5.185 1.00 97.56 205 LEU A C 1
ATOM 1691 O O . LEU A 1 205 ? 4.081 -13.005 -4.864 1.00 97.56 205 LEU A O 1
ATOM 1695 N N . GLN A 1 206 ? 6.207 -12.842 -5.559 1.00 96.12 206 GLN A N 1
ATOM 1696 C CA . GLN A 1 206 ? 6.435 -14.295 -5.628 1.00 96.12 206 GLN A CA 1
ATOM 1697 C C . GLN A 1 206 ? 6.259 -14.983 -4.269 1.00 96.12 206 GLN A C 1
ATOM 1699 O O . GLN A 1 206 ? 5.868 -16.147 -4.199 1.00 96.12 206 GLN A O 1
ATOM 1704 N N . ASN A 1 207 ? 6.486 -14.243 -3.186 1.00 96.12 207 ASN A N 1
ATOM 1705 C CA . ASN A 1 207 ? 6.297 -14.696 -1.816 1.00 96.12 207 ASN A CA 1
ATOM 1706 C C . ASN A 1 207 ? 4.892 -14.402 -1.257 1.00 96.12 207 ASN A C 1
ATOM 1708 O O . ASN A 1 207 ? 4.699 -14.476 -0.044 1.00 96.12 207 ASN A O 1
ATOM 1712 N N . GLN A 1 208 ? 3.910 -14.105 -2.119 1.00 95.50 208 GLN A N 1
ATOM 1713 C CA . GLN A 1 208 ? 2.505 -13.854 -1.758 1.00 95.50 208 GLN A CA 1
ATOM 1714 C C . GLN A 1 208 ? 2.287 -12.625 -0.859 1.00 95.50 208 GLN A C 1
ATOM 1716 O O . GLN A 1 208 ? 1.238 -12.501 -0.219 1.00 95.50 208 GLN A O 1
ATOM 1721 N N . MET A 1 209 ? 3.257 -11.709 -0.815 1.00 96.25 209 MET A N 1
ATOM 1722 C CA . MET A 1 209 ? 3.117 -10.438 -0.116 1.00 96.25 209 MET A CA 1
ATOM 1723 C C . MET A 1 209 ? 2.307 -9.473 -0.982 1.00 96.25 209 MET A C 1
ATOM 1725 O O . MET A 1 209 ? 2.499 -9.400 -2.195 1.00 96.25 209 MET A O 1
ATOM 1729 N N . GLU A 1 210 ? 1.380 -8.745 -0.367 1.00 97.62 210 GLU A N 1
ATOM 1730 C CA . GLU A 1 210 ? 0.737 -7.611 -1.027 1.00 97.62 210 GLU A CA 1
ATOM 1731 C C . GLU A 1 210 ? 1.757 -6.483 -1.144 1.00 97.62 210 GLU A C 1
ATOM 1733 O O . GLU A 1 210 ? 2.405 -6.116 -0.163 1.00 97.62 210 GLU A O 1
ATOM 1738 N N . THR A 1 211 ? 1.923 -5.947 -2.346 1.00 98.25 211 THR A N 1
ATOM 1739 C CA . THR A 1 211 ? 2.994 -4.996 -2.636 1.00 98.25 211 THR A CA 1
ATOM 1740 C C . THR A 1 211 ? 2.402 -3.718 -3.187 1.00 98.25 211 THR A C 1
ATOM 1742 O O . THR A 1 211 ? 1.790 -3.722 -4.256 1.00 98.25 211 THR A O 1
ATOM 1745 N N . VAL A 1 212 ? 2.611 -2.616 -2.467 1.00 98.25 212 VAL A N 1
ATOM 1746 C CA . VAL A 1 212 ? 2.327 -1.270 -2.965 1.00 98.25 212 VAL A CA 1
ATOM 1747 C C . VAL A 1 212 ? 3.585 -0.715 -3.597 1.00 98.25 212 VAL A C 1
ATOM 1749 O O . VAL A 1 212 ? 4.571 -0.462 -2.914 1.00 98.25 212 VAL A O 1
ATOM 1752 N N . LEU A 1 213 ? 3.537 -0.508 -4.902 1.00 97.56 213 LEU A N 1
ATOM 1753 C CA . LEU A 1 213 ? 4.558 0.199 -5.652 1.00 97.56 213 LEU A CA 1
ATOM 1754 C C . LEU A 1 213 ? 4.153 1.670 -5.755 1.00 97.56 213 LEU A C 1
ATOM 1756 O O . LEU A 1 213 ? 3.182 1.987 -6.444 1.00 97.56 213 LEU A O 1
ATOM 1760 N N . ILE A 1 214 ? 4.886 2.553 -5.078 1.00 95.25 214 ILE A N 1
ATOM 1761 C CA . ILE A 1 214 ? 4.689 3.999 -5.207 1.00 95.25 214 ILE A CA 1
ATOM 1762 C C . ILE A 1 214 ? 5.397 4.491 -6.473 1.00 95.25 214 ILE A C 1
ATOM 1764 O O . ILE A 1 214 ? 6.540 4.132 -6.742 1.00 95.25 214 ILE A O 1
ATOM 1768 N N . ILE A 1 215 ? 4.723 5.317 -7.265 1.00 92.25 215 ILE A N 1
ATOM 1769 C CA . ILE A 1 215 ? 5.284 5.996 -8.430 1.00 92.25 215 ILE A CA 1
ATOM 1770 C C . ILE A 1 215 ? 5.119 7.488 -8.191 1.00 92.25 215 ILE A C 1
ATOM 1772 O O . ILE A 1 215 ? 4.005 8.004 -8.249 1.00 92.25 215 ILE A O 1
ATOM 1776 N N . LYS A 1 216 ? 6.227 8.172 -7.914 1.00 85.75 216 LYS A N 1
ATOM 1777 C CA . LYS A 1 216 ? 6.250 9.632 -7.843 1.00 85.75 216 LYS A CA 1
ATOM 1778 C C . LYS A 1 216 ? 6.369 10.172 -9.256 1.00 85.75 216 LYS A C 1
ATOM 1780 O O . LYS A 1 216 ? 7.313 9.807 -9.957 1.00 85.75 216 LYS A O 1
ATOM 1785 N N . SER A 1 217 ? 5.411 10.998 -9.655 1.00 70.38 217 SER A N 1
ATOM 1786 C CA . SER A 1 217 ? 5.496 11.745 -10.904 1.00 70.38 217 SER A CA 1
ATOM 1787 C C . SER A 1 217 ? 5.236 13.220 -10.635 1.00 70.38 217 SER A C 1
ATOM 1789 O O . SER A 1 217 ? 4.192 13.611 -10.109 1.00 70.38 217 SER A O 1
ATOM 1791 N N . ASN A 1 218 ? 6.228 14.034 -10.959 1.00 65.06 218 ASN A N 1
ATOM 1792 C CA . ASN A 1 218 ? 6.197 15.477 -10.945 1.00 65.06 218 ASN A CA 1
ATOM 1793 C C . ASN A 1 218 ? 5.823 15.941 -12.364 1.00 65.06 218 ASN A C 1
ATOM 1795 O O . ASN A 1 218 ? 6.503 15.639 -13.336 1.00 65.06 218 ASN A O 1
ATOM 1799 N N . ASN A 1 219 ? 4.761 16.742 -12.473 1.00 57.56 219 ASN A N 1
ATOM 1800 C CA . ASN A 1 219 ? 4.348 17.444 -13.702 1.00 57.56 219 ASN A CA 1
ATOM 1801 C C . ASN A 1 219 ? 3.713 16.592 -14.811 1.00 57.56 219 ASN A C 1
ATOM 1803 O O . ASN A 1 219 ? 4.159 16.629 -15.951 1.00 57.56 219 ASN A O 1
ATOM 1807 N N . ASP A 1 220 ? 2.609 15.911 -14.502 1.00 67.31 220 ASP A N 1
ATOM 1808 C CA . ASP A 1 220 ? 1.662 15.370 -15.490 1.00 67.31 220 ASP A CA 1
ATOM 1809 C C . ASP A 1 220 ? 2.252 14.455 -16.584 1.00 67.31 220 ASP A C 1
ATOM 1811 O O . ASP A 1 220 ? 1.546 14.131 -17.539 1.00 67.31 220 ASP A O 1
ATOM 1815 N N . ASP A 1 221 ? 3.494 13.974 -16.447 1.00 82.56 221 ASP A N 1
ATOM 1816 C CA . ASP A 1 221 ? 4.172 13.194 -17.482 1.00 82.56 221 ASP A CA 1
ATOM 1817 C C . ASP A 1 221 ? 3.616 11.765 -17.559 1.00 82.56 221 ASP A C 1
ATOM 1819 O O . ASP A 1 221 ? 4.114 10.789 -16.986 1.00 82.56 221 ASP A O 1
ATOM 1823 N N . LEU A 1 222 ? 2.548 11.632 -18.341 1.00 87.94 222 LEU A N 1
ATOM 1824 C CA . LEU A 1 222 ? 1.915 10.356 -18.645 1.00 87.94 222 LEU A CA 1
ATOM 1825 C C . LEU A 1 222 ? 2.840 9.407 -19.409 1.00 87.94 222 LEU A C 1
ATOM 1827 O O . LEU A 1 222 ? 2.636 8.189 -19.358 1.00 87.94 222 LEU A O 1
ATOM 1831 N N . THR A 1 223 ? 3.840 9.928 -20.125 1.00 89.88 223 THR A N 1
ATOM 1832 C CA . THR A 1 223 ? 4.786 9.113 -20.893 1.00 89.88 223 THR A CA 1
ATOM 1833 C C . THR A 1 223 ? 5.753 8.422 -19.949 1.00 89.88 223 THR A C 1
ATOM 1835 O O . THR A 1 223 ? 5.952 7.204 -20.063 1.00 89.88 223 THR A O 1
ATOM 1838 N N . PHE A 1 224 ? 6.291 9.163 -18.977 1.00 88.81 224 PHE A N 1
ATOM 1839 C CA . PHE A 1 224 ? 7.071 8.592 -17.888 1.00 88.81 224 PHE A CA 1
ATOM 1840 C C . PHE A 1 224 ? 6.244 7.569 -17.111 1.00 88.81 224 PHE A C 1
ATOM 1842 O O . PHE A 1 224 ? 6.661 6.413 -17.013 1.00 88.81 224 PHE A O 1
ATOM 1849 N N . LEU A 1 225 ? 5.040 7.934 -16.652 1.00 91.25 225 LEU A N 1
ATOM 1850 C CA . LEU A 1 225 ? 4.166 7.029 -15.900 1.00 91.25 225 LEU A CA 1
ATOM 1851 C C . LEU A 1 225 ? 3.875 5.735 -16.677 1.00 91.25 225 LEU A C 1
ATOM 1853 O O . LEU A 1 225 ? 4.006 4.634 -16.139 1.00 91.25 225 LEU A O 1
ATOM 1857 N N . THR A 1 226 ? 3.539 5.846 -17.965 1.00 94.25 226 THR A N 1
ATOM 1858 C CA . THR A 1 226 ? 3.304 4.688 -18.842 1.00 94.25 226 THR A CA 1
ATOM 1859 C C . THR A 1 226 ? 4.545 3.807 -18.945 1.00 94.25 226 THR A C 1
ATOM 1861 O O . THR A 1 226 ? 4.447 2.583 -18.830 1.00 94.25 226 THR A O 1
ATOM 1864 N N . SER A 1 227 ? 5.711 4.414 -19.171 1.00 93.56 227 SER A N 1
ATOM 1865 C CA . SER A 1 227 ? 6.978 3.700 -19.344 1.00 93.56 227 SER A CA 1
ATOM 1866 C C . SER A 1 227 ? 7.410 3.009 -18.054 1.00 93.56 227 SER A C 1
ATOM 1868 O O . SER A 1 227 ? 7.780 1.835 -18.088 1.00 93.56 227 SER A O 1
ATOM 1870 N N . PHE A 1 228 ? 7.282 3.694 -16.917 1.00 93.88 228 PHE A N 1
ATOM 1871 C CA . PHE A 1 228 ? 7.567 3.163 -15.590 1.00 93.88 228 PHE A CA 1
ATOM 1872 C C . PHE A 1 228 ? 6.690 1.950 -15.292 1.00 93.88 228 PHE A C 1
ATOM 1874 O O . PHE A 1 228 ? 7.203 0.873 -14.992 1.00 93.88 228 PHE A O 1
ATOM 1881 N N . VAL A 1 229 ? 5.367 2.088 -15.440 1.00 96.50 229 VAL A N 1
ATOM 1882 C CA . VAL A 1 229 ? 4.424 0.989 -15.190 1.00 96.50 229 VAL A CA 1
ATOM 1883 C C . VAL A 1 229 ? 4.755 -0.201 -16.079 1.00 96.50 229 VAL A C 1
ATOM 1885 O O . VAL A 1 229 ? 4.956 -1.297 -15.560 1.00 96.50 229 VAL A O 1
ATOM 1888 N N . LYS A 1 230 ? 4.882 0.003 -17.400 1.00 97.44 230 LYS A N 1
ATOM 1889 C CA . LYS A 1 230 ? 5.236 -1.075 -18.337 1.00 97.44 230 LYS A CA 1
ATOM 1890 C C . LYS A 1 230 ? 6.536 -1.761 -17.932 1.00 97.44 230 LYS A C 1
ATOM 1892 O O . LYS A 1 230 ? 6.587 -2.987 -17.921 1.00 97.44 230 LYS A O 1
ATOM 1897 N N . ARG A 1 231 ? 7.565 -0.992 -17.567 1.00 96.19 231 ARG A N 1
ATOM 1898 C CA . ARG A 1 231 ? 8.859 -1.521 -17.131 1.00 96.19 231 ARG A CA 1
ATOM 1899 C C . ARG A 1 231 ? 8.722 -2.410 -15.896 1.00 96.19 231 ARG A C 1
ATOM 1901 O O . ARG A 1 231 ? 9.264 -3.509 -15.902 1.00 96.19 231 ARG A O 1
ATOM 1908 N N . MET A 1 232 ? 7.981 -1.964 -14.885 1.00 96.94 232 MET A N 1
ATOM 1909 C CA . MET A 1 232 ? 7.800 -2.709 -13.636 1.00 96.94 232 MET A CA 1
ATOM 1910 C C . MET A 1 232 ? 6.969 -3.977 -13.820 1.00 96.94 232 MET A C 1
ATOM 1912 O O . MET A 1 232 ? 7.252 -4.986 -13.179 1.00 96.94 232 MET A O 1
ATOM 1916 N N . VAL A 1 233 ? 5.965 -3.960 -14.705 1.00 97.12 233 VAL A N 1
ATOM 1917 C CA . VAL A 1 233 ? 5.063 -5.110 -14.867 1.00 97.12 233 VAL A CA 1
ATOM 1918 C C . VAL A 1 233 ? 5.476 -6.100 -15.955 1.00 97.12 233 VAL A C 1
ATOM 1920 O O . VAL A 1 233 ? 5.046 -7.247 -15.882 1.00 97.12 233 VAL A O 1
ATOM 1923 N N . LYS A 1 234 ? 6.311 -5.719 -16.939 1.00 95.81 234 LYS A N 1
ATOM 1924 C CA . LYS A 1 234 ? 6.626 -6.555 -18.125 1.00 95.81 234 LYS A CA 1
ATOM 1925 C C . LYS A 1 234 ? 7.117 -7.967 -17.784 1.00 95.81 234 LYS A C 1
ATOM 1927 O O . LYS A 1 234 ? 6.799 -8.907 -18.499 1.00 95.81 234 LYS A O 1
ATOM 1932 N N . ASN A 1 235 ? 7.872 -8.103 -16.692 1.00 93.44 235 ASN A N 1
ATOM 1933 C CA . ASN A 1 235 ? 8.516 -9.352 -16.277 1.00 93.44 235 ASN A CA 1
ATOM 1934 C C . ASN A 1 235 ? 7.772 -10.059 -15.129 1.00 93.44 235 ASN A C 1
ATOM 1936 O O . ASN A 1 235 ? 8.277 -11.035 -14.571 1.00 93.44 235 ASN A O 1
ATOM 1940 N N . LEU A 1 236 ? 6.593 -9.565 -14.739 1.00 96.44 236 LEU A N 1
ATOM 1941 C CA . LEU A 1 236 ? 5.778 -10.172 -13.693 1.00 96.44 236 LEU A CA 1
ATOM 1942 C C . LEU A 1 236 ? 4.807 -11.190 -14.288 1.00 96.44 236 LEU A C 1
ATOM 1944 O O . LEU A 1 236 ? 4.188 -10.962 -15.324 1.00 96.44 236 LEU A O 1
ATOM 1948 N N . HIS A 1 237 ? 4.611 -12.303 -13.583 1.00 96.06 237 HIS A N 1
ATOM 1949 C CA . HIS A 1 237 ? 3.549 -13.240 -13.928 1.00 96.06 237 HIS A CA 1
ATOM 1950 C C . HIS A 1 237 ? 2.191 -12.669 -13.490 1.00 96.06 237 HIS A C 1
ATOM 1952 O O . HIS A 1 237 ? 2.010 -12.305 -12.325 1.00 96.06 237 HIS A O 1
ATOM 1958 N N . TYR A 1 238 ? 1.210 -12.641 -14.395 1.00 94.06 238 TYR A N 1
ATOM 1959 C CA . TYR A 1 238 ? -0.111 -12.038 -14.163 1.00 94.06 238 TYR A CA 1
ATOM 1960 C C . TYR A 1 238 ? -0.874 -12.646 -12.970 1.00 94.06 238 TYR A C 1
ATOM 1962 O O . TYR A 1 238 ? -1.750 -11.998 -12.403 1.00 94.06 238 TYR A O 1
ATOM 1970 N N . ASN A 1 239 ? -0.543 -13.867 -12.532 1.00 96.12 239 ASN A N 1
ATOM 1971 C CA . ASN A 1 239 ? -1.107 -14.473 -11.312 1.00 96.12 239 ASN A CA 1
ATOM 1972 C C . ASN A 1 239 ? -0.918 -13.603 -10.058 1.00 96.12 239 ASN A C 1
ATOM 1974 O O . ASN A 1 239 ? -1.733 -13.693 -9.148 1.00 96.12 239 ASN A O 1
ATOM 1978 N N . PHE A 1 240 ? 0.087 -12.725 -10.028 1.00 96.56 240 PHE A N 1
ATOM 1979 C CA . PHE A 1 240 ? 0.341 -11.840 -8.891 1.00 96.56 240 PHE A CA 1
ATOM 1980 C C . PHE A 1 240 ? -0.425 -10.509 -8.939 1.00 96.56 240 PHE A C 1
ATOM 1982 O O . PHE A 1 240 ? -0.325 -9.717 -8.007 1.00 96.56 240 PHE A O 1
ATOM 1989 N N . PHE A 1 241 ? -1.204 -10.228 -9.989 1.00 97.19 241 PHE A N 1
ATOM 1990 C CA . PHE A 1 241 ? -1.825 -8.908 -10.167 1.00 97.19 241 PHE A CA 1
ATOM 1991 C C . PHE A 1 241 ? -2.895 -8.571 -9.122 1.00 97.19 241 PHE A C 1
ATOM 1993 O O . PHE A 1 241 ? -3.082 -7.396 -8.828 1.00 97.19 241 PHE A O 1
ATOM 2000 N N . ASP A 1 242 ? -3.524 -9.563 -8.486 1.00 96.50 242 ASP A N 1
ATOM 2001 C CA . ASP A 1 242 ? -4.434 -9.318 -7.351 1.00 96.50 242 ASP A CA 1
ATOM 2002 C C . ASP A 1 242 ? -3.694 -8.839 -6.084 1.00 96.50 242 ASP A C 1
ATOM 2004 O O . ASP A 1 242 ? -4.320 -8.348 -5.145 1.00 96.50 242 ASP A O 1
ATOM 2008 N N . LYS A 1 243 ? -2.364 -8.990 -6.053 1.00 97.19 243 LYS A N 1
ATOM 2009 C CA . LYS A 1 243 ? -1.468 -8.608 -4.950 1.00 97.19 243 LYS A CA 1
ATOM 2010 C C . LYS A 1 243 ? -0.641 -7.359 -5.254 1.00 97.19 243 LYS A C 1
ATOM 2012 O O . LYS A 1 243 ? 0.034 -6.856 -4.360 1.00 97.19 243 LYS A O 1
ATOM 2017 N N . LEU A 1 244 ? -0.701 -6.854 -6.487 1.00 98.12 244 LEU A N 1
ATOM 2018 C CA . LEU A 1 244 ? -0.003 -5.646 -6.909 1.00 98.12 244 LEU A CA 1
ATOM 2019 C C . LEU A 1 244 ? -0.914 -4.430 -6.776 1.00 98.12 244 LEU A C 1
ATOM 2021 O O . LEU A 1 244 ? -1.956 -4.340 -7.435 1.00 98.12 244 LEU A O 1
ATOM 2025 N N . PHE A 1 245 ? -0.503 -3.482 -5.943 1.00 98.00 245 PHE A N 1
ATOM 2026 C CA . PHE A 1 245 ? -1.148 -2.186 -5.812 1.00 98.00 245 PHE A CA 1
ATOM 2027 C C . PHE A 1 245 ? -0.190 -1.133 -6.383 1.00 98.00 245 PHE A C 1
ATOM 2029 O O . PHE A 1 245 ? 0.957 -1.037 -5.959 1.00 98.00 245 PHE A O 1
ATOM 2036 N N . ILE A 1 246 ? -0.635 -0.351 -7.359 1.00 97.69 246 ILE A N 1
ATOM 2037 C CA . ILE A 1 246 ? 0.140 0.766 -7.907 1.00 97.69 246 ILE A CA 1
ATOM 2038 C C . ILE A 1 246 ? -0.401 2.041 -7.282 1.00 97.69 246 ILE A C 1
ATOM 2040 O O . ILE A 1 246 ? -1.558 2.380 -7.502 1.00 97.69 246 ILE A O 1
ATOM 2044 N N . CYS A 1 247 ? 0.417 2.742 -6.508 1.00 95.62 247 CYS A N 1
ATOM 2045 C CA . CYS A 1 247 ? 0.065 4.040 -5.955 1.00 95.62 247 CYS A CA 1
ATOM 2046 C C . CYS A 1 247 ? 0.776 5.127 -6.753 1.00 95.62 247 CYS A C 1
ATOM 2048 O O . CYS A 1 247 ? 2.002 5.157 -6.750 1.00 95.62 247 CYS A O 1
ATOM 2050 N N . TYR A 1 248 ? 0.046 6.017 -7.418 1.00 91.88 248 TYR A N 1
ATOM 2051 C CA . TYR A 1 248 ? 0.672 7.219 -7.969 1.00 91.88 248 TYR A CA 1
ATOM 2052 C C . TYR A 1 248 ? 0.663 8.310 -6.898 1.00 91.88 248 TYR A C 1
ATOM 2054 O O . TYR A 1 248 ? -0.351 8.539 -6.235 1.00 91.88 248 TYR A O 1
ATOM 2062 N N . GLU A 1 249 ? 1.822 8.925 -6.687 1.00 87.56 249 GLU A N 1
ATOM 2063 C CA . GLU A 1 249 ? 2.021 10.008 -5.732 1.00 87.56 249 GLU A CA 1
ATOM 2064 C C . GLU A 1 249 ? 2.221 11.314 -6.499 1.00 87.56 249 GLU A C 1
ATOM 2066 O O . GLU A 1 249 ? 3.095 11.404 -7.366 1.00 87.56 249 GLU A O 1
ATOM 2071 N N . THR A 1 250 ? 1.395 12.314 -6.189 1.00 78.44 250 THR A N 1
ATOM 2072 C CA . THR A 1 250 ? 1.508 13.658 -6.763 1.00 78.44 250 THR A CA 1
ATOM 2073 C C . THR A 1 250 ? 2.244 14.586 -5.803 1.00 78.44 250 THR A C 1
ATOM 2075 O O . THR A 1 250 ? 1.857 14.745 -4.644 1.00 78.44 250 THR A O 1
ATOM 2078 N N . GLY A 1 251 ? 3.308 15.230 -6.293 1.00 62.75 251 GLY A N 1
ATOM 2079 C CA . GLY A 1 251 ? 4.037 16.269 -5.557 1.00 62.75 251 GLY A CA 1
ATOM 2080 C C . GLY A 1 251 ? 3.302 17.615 -5.506 1.00 62.75 251 GLY A C 1
ATOM 2081 O O . GLY A 1 251 ? 3.737 18.544 -4.820 1.00 62.75 251 GLY A O 1
ATOM 2082 N N . LYS A 1 252 ? 2.182 17.761 -6.230 1.00 56.91 252 LYS A N 1
ATOM 2083 C CA . LYS A 1 252 ? 1.464 19.032 -6.322 1.00 56.91 252 LYS A CA 1
ATOM 2084 C C . LYS A 1 252 ? 0.732 19.344 -5.011 1.00 56.91 252 LYS A C 1
ATOM 2086 O O . LYS A 1 252 ? -0.278 18.731 -4.675 1.00 56.91 252 LYS A O 1
ATOM 2091 N N . LYS A 1 253 ? 1.156 20.412 -4.327 1.00 51.56 253 LYS A N 1
ATOM 2092 C CA . LYS A 1 253 ? 0.291 21.180 -3.416 1.00 51.56 253 LYS A CA 1
ATOM 2093 C C . LYS A 1 253 ? -0.689 22.007 -4.260 1.00 51.56 253 LYS A C 1
ATOM 2095 O O . LYS A 1 253 ? -0.530 23.220 -4.363 1.00 51.56 253 LYS A O 1
ATOM 2100 N N . ILE A 1 254 ? -1.666 21.380 -4.922 1.00 50.06 254 ILE A N 1
ATOM 2101 C CA . ILE A 1 254 ? -2.729 22.158 -5.575 1.00 50.06 254 ILE A CA 1
ATOM 2102 C C . ILE A 1 254 ? -3.574 22.796 -4.464 1.00 50.06 254 ILE A C 1
ATOM 2104 O O . ILE A 1 254 ? -4.329 22.146 -3.739 1.00 50.06 254 ILE A O 1
ATOM 2108 N N . LEU A 1 255 ? -3.410 24.102 -4.299 1.00 46.75 255 LEU A N 1
ATOM 2109 C CA . LEU A 1 255 ? -4.290 24.914 -3.476 1.00 46.75 255 LEU A CA 1
ATOM 2110 C C . LEU A 1 255 ? -5.689 24.907 -4.118 1.00 46.75 255 LEU A C 1
ATOM 2112 O O . LEU A 1 255 ? -5.896 25.506 -5.165 1.00 46.75 255 LEU A O 1
ATOM 2116 N N . ASN A 1 256 ? -6.633 24.217 -3.471 1.00 52.19 256 ASN A N 1
ATOM 2117 C CA . ASN A 1 256 ? -8.085 24.395 -3.599 1.00 52.19 256 ASN A CA 1
ATOM 2118 C C . ASN A 1 256 ? -8.704 24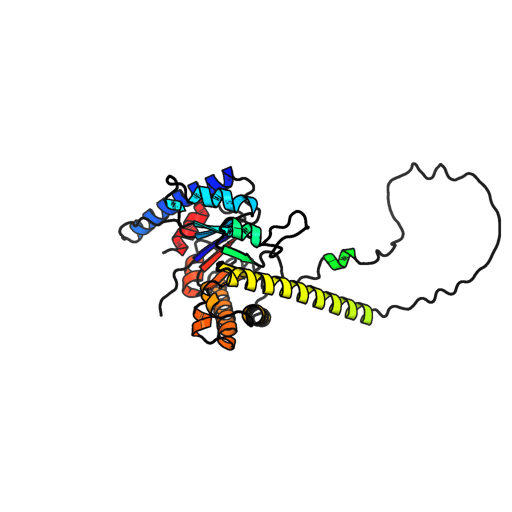.366 -5.012 1.00 52.19 256 ASN A C 1
ATOM 2120 O O . ASN A 1 256 ? -9.301 25.355 -5.432 1.00 52.19 256 ASN A O 1
ATOM 2124 N N . MET A 1 257 ? -8.703 23.212 -5.691 1.00 57.91 257 MET A N 1
ATOM 2125 C CA . MET A 1 257 ? -9.664 22.943 -6.776 1.00 57.91 257 MET A CA 1
ATOM 2126 C C . MET A 1 257 ? -10.060 21.458 -6.807 1.00 57.91 257 MET A C 1
ATOM 2128 O O . MET A 1 257 ? -9.449 20.667 -7.520 1.00 57.91 257 MET A O 1
ATOM 2132 N N . ASP A 1 258 ? -11.091 21.065 -6.051 1.00 63.31 258 ASP A N 1
ATOM 2133 C CA . ASP A 1 258 ? -11.516 19.657 -5.907 1.00 63.31 258 ASP A CA 1
ATOM 2134 C C . ASP A 1 258 ? -11.764 18.938 -7.249 1.00 63.31 258 ASP A C 1
ATOM 2136 O O . ASP A 1 258 ? -11.444 17.760 -7.375 1.00 63.31 258 ASP A O 1
ATOM 2140 N N . ARG A 1 259 ? -12.255 19.643 -8.282 1.00 65.31 259 ARG A N 1
ATOM 2141 C CA . ARG A 1 259 ? -12.438 19.062 -9.630 1.00 65.31 259 ARG A CA 1
ATOM 2142 C C . ARG A 1 259 ? -11.126 18.729 -10.336 1.00 65.31 259 ARG A C 1
ATOM 2144 O O . ARG A 1 259 ? -11.032 17.686 -10.967 1.00 65.31 259 ARG A O 1
ATOM 2151 N N . VAL A 1 260 ? -10.109 19.579 -10.192 1.00 64.25 260 VAL A N 1
ATOM 2152 C CA . VAL A 1 260 ? -8.800 19.369 -10.835 1.00 64.25 260 VAL A CA 1
ATOM 2153 C C . VAL A 1 260 ? -8.154 18.085 -10.312 1.00 64.25 260 VAL A C 1
ATOM 2155 O O . VAL A 1 260 ? -7.532 17.356 -11.075 1.00 64.25 260 VAL A O 1
ATOM 2158 N N . TYR A 1 261 ? -8.360 17.765 -9.031 1.00 73.75 261 TYR A N 1
ATOM 2159 C CA . TYR A 1 261 ? -7.894 16.506 -8.452 1.00 73.75 261 TYR A CA 1
ATOM 2160 C C . TYR A 1 261 ? -8.599 15.280 -9.036 1.00 73.75 261 TYR A C 1
ATOM 2162 O O . TYR A 1 261 ? -7.949 14.265 -9.267 1.00 73.75 261 TYR A O 1
ATOM 2170 N N . VAL A 1 262 ? -9.912 15.353 -9.265 1.00 84.88 262 VAL A N 1
ATOM 2171 C CA . VAL A 1 262 ? -10.698 14.237 -9.815 1.00 84.88 262 VAL A CA 1
ATOM 2172 C C . VAL A 1 262 ? -10.266 13.910 -11.243 1.00 84.88 262 VAL A C 1
ATOM 2174 O O . VAL A 1 262 ? -9.996 12.744 -11.536 1.00 84.88 262 VAL A O 1
ATOM 2177 N N . ASP A 1 263 ? -10.150 14.929 -12.095 1.00 85.88 263 ASP A N 1
ATOM 2178 C CA . ASP A 1 263 ? -9.762 14.758 -13.498 1.00 85.88 263 ASP A CA 1
ATOM 2179 C C . ASP A 1 263 ? -8.333 14.202 -13.612 1.00 85.88 263 ASP A C 1
ATOM 2181 O O . ASP A 1 263 ? -8.097 13.243 -14.351 1.00 85.88 263 ASP A O 1
ATOM 2185 N N . ASP A 1 264 ? -7.399 14.733 -12.811 1.00 85.19 264 ASP A N 1
ATOM 2186 C CA . ASP A 1 264 ? -6.027 14.218 -12.722 1.00 85.19 264 ASP A CA 1
ATOM 2187 C C . ASP A 1 264 ? -6.016 12.747 -12.279 1.00 85.19 264 ASP A C 1
ATOM 2189 O O . ASP A 1 264 ? -5.394 11.899 -12.923 1.00 85.19 264 ASP A O 1
ATOM 2193 N N . CYS A 1 265 ? -6.781 12.402 -11.236 1.00 89.12 265 CYS A N 1
ATOM 2194 C CA . CYS A 1 265 ? -6.887 11.020 -10.776 1.00 89.12 265 CYS A CA 1
ATOM 2195 C C . CYS A 1 265 ? -7.383 10.087 -11.883 1.00 89.12 265 CYS A C 1
ATOM 2197 O O . CYS A 1 265 ? -6.776 9.041 -12.136 1.00 89.12 265 CYS A O 1
ATOM 2199 N N . GLN A 1 266 ? -8.455 10.475 -12.573 1.00 91.31 266 GLN A N 1
ATOM 2200 C CA . GLN A 1 266 ? -9.031 9.677 -13.645 1.00 91.31 266 GLN A CA 1
ATOM 2201 C C . GLN A 1 266 ? -8.037 9.490 -14.801 1.00 91.31 266 GLN A C 1
ATOM 2203 O O . GLN A 1 266 ? -7.892 8.377 -15.317 1.00 91.31 266 GLN A O 1
ATOM 2208 N N . GLU A 1 267 ? -7.307 10.540 -15.179 1.00 91.81 267 GLU A N 1
ATOM 2209 C CA . GLU A 1 267 ? -6.283 10.487 -16.221 1.00 91.81 267 GLU A CA 1
ATOM 2210 C C . GLU A 1 267 ? -5.146 9.516 -15.862 1.00 91.81 267 GLU A C 1
ATOM 2212 O O . GLU A 1 267 ? -4.796 8.641 -16.671 1.00 91.81 267 GLU A O 1
ATOM 2217 N N . LYS A 1 268 ? -4.591 9.599 -14.642 1.00 92.75 268 LYS A N 1
ATOM 2218 C CA . LYS A 1 268 ? -3.524 8.682 -14.199 1.00 92.75 268 LYS A CA 1
ATOM 2219 C C . LYS A 1 268 ? -4.028 7.248 -14.107 1.00 92.75 268 LYS A C 1
ATOM 2221 O O . LYS A 1 268 ? -3.353 6.333 -14.583 1.00 92.75 268 LYS A O 1
ATOM 2226 N N . VAL A 1 269 ? -5.234 7.036 -13.578 1.00 94.88 269 VAL A N 1
ATOM 2227 C CA . VAL A 1 269 ? -5.870 5.714 -13.526 1.00 94.88 269 VAL A CA 1
ATOM 2228 C C . VAL A 1 269 ? -6.005 5.119 -14.925 1.00 94.88 269 VAL A C 1
ATOM 2230 O O . VAL A 1 269 ? -5.597 3.975 -15.135 1.00 94.88 269 VAL A O 1
ATOM 2233 N N . ILE A 1 270 ? -6.534 5.872 -15.894 1.00 95.69 270 ILE A N 1
ATOM 2234 C CA . ILE A 1 270 ? -6.675 5.416 -17.284 1.00 95.69 270 ILE A CA 1
ATOM 2235 C C . ILE A 1 270 ? -5.304 5.086 -17.874 1.00 95.69 270 ILE A C 1
ATOM 2237 O O . ILE A 1 270 ? -5.143 4.033 -18.493 1.00 95.69 270 ILE A O 1
ATOM 2241 N N . THR A 1 271 ? -4.312 5.944 -17.652 1.00 96.00 271 THR A N 1
ATOM 2242 C CA . THR A 1 271 ? -2.946 5.774 -18.160 1.00 96.00 271 THR A CA 1
ATOM 2243 C C . THR A 1 271 ? -2.305 4.488 -17.639 1.00 96.00 271 THR A C 1
ATOM 2245 O O . THR A 1 271 ? -1.875 3.647 -18.431 1.00 96.00 271 THR A O 1
ATOM 2248 N N . ILE A 1 272 ? -2.326 4.268 -16.321 1.00 97.00 272 ILE A N 1
ATOM 2249 C CA . ILE A 1 272 ? -1.791 3.057 -15.680 1.00 97.00 272 ILE A CA 1
ATOM 2250 C C . ILE A 1 272 ? -2.549 1.813 -16.166 1.00 97.00 272 ILE A C 1
ATOM 2252 O O . ILE A 1 272 ? -1.936 0.817 -16.560 1.00 97.00 272 ILE A O 1
ATOM 2256 N N . ARG A 1 273 ? -3.889 1.863 -16.200 1.00 97.69 273 ARG A N 1
ATOM 2257 C CA . ARG A 1 273 ? -4.724 0.728 -16.630 1.00 97.69 273 ARG A CA 1
ATOM 2258 C C . ARG A 1 273 ? -4.450 0.362 -18.092 1.00 97.69 273 ARG A C 1
ATOM 2260 O O . ARG A 1 273 ? -4.307 -0.819 -18.401 1.00 97.69 273 ARG A O 1
ATOM 2267 N N . ARG A 1 274 ? -4.318 1.354 -18.983 1.00 98.19 274 ARG A N 1
ATOM 2268 C CA . ARG A 1 274 ? -3.953 1.159 -20.400 1.00 98.19 274 ARG A CA 1
ATOM 2269 C C . ARG A 1 274 ? -2.544 0.598 -20.546 1.00 98.19 274 ARG A C 1
ATOM 2271 O O . ARG A 1 274 ? -2.343 -0.306 -21.351 1.00 98.19 274 ARG A O 1
ATOM 2278 N N . ALA A 1 275 ? -1.581 1.088 -19.767 1.00 97.75 275 ALA A N 1
ATOM 2279 C CA . ALA A 1 275 ? -0.209 0.589 -19.785 1.00 97.75 275 ALA A CA 1
ATOM 2280 C C . ALA A 1 275 ? -0.147 -0.921 -19.498 1.00 97.75 275 ALA A C 1
ATOM 2282 O O . ALA A 1 275 ? 0.506 -1.651 -20.243 1.00 97.75 275 ALA A O 1
ATOM 2283 N N . ILE A 1 276 ? -0.886 -1.388 -18.486 1.00 98.44 276 ILE A N 1
ATOM 2284 C CA . ILE A 1 276 ? -0.976 -2.814 -18.135 1.00 98.44 276 ILE A CA 1
ATOM 2285 C C . ILE A 1 276 ? -1.786 -3.587 -19.185 1.00 98.44 276 ILE A C 1
ATOM 2287 O O . ILE A 1 276 ? -1.362 -4.657 -19.618 1.00 98.44 276 ILE A O 1
ATOM 2291 N N . ALA A 1 277 ? -2.928 -3.049 -19.630 1.00 98.31 277 ALA A N 1
ATOM 2292 C CA . ALA A 1 277 ? -3.803 -3.719 -20.595 1.00 98.31 277 ALA A CA 1
ATOM 2293 C C . ALA A 1 277 ? -3.120 -3.955 -21.948 1.00 98.31 277 ALA A C 1
ATOM 2295 O O . ALA A 1 277 ? -3.338 -4.994 -22.563 1.00 98.31 277 ALA A O 1
ATOM 2296 N N . ASN A 1 278 ? -2.250 -3.039 -22.377 1.00 98.06 278 ASN A N 1
ATOM 2297 C CA . ASN A 1 278 ? -1.459 -3.193 -23.597 1.00 98.06 278 ASN A CA 1
ATOM 2298 C C . ASN A 1 278 ? -0.494 -4.391 -23.550 1.00 98.06 278 ASN A C 1
ATOM 2300 O O . ASN A 1 278 ? -0.114 -4.891 -24.601 1.00 98.06 278 ASN A O 1
ATOM 2304 N N . LEU A 1 279 ? -0.073 -4.824 -22.357 1.00 97.62 279 LEU A N 1
ATOM 2305 C CA . LEU A 1 279 ? 0.850 -5.949 -22.180 1.00 97.62 279 LEU A CA 1
ATOM 2306 C C . LEU A 1 279 ? 0.127 -7.254 -21.820 1.00 97.62 279 LEU A C 1
ATOM 2308 O O . LEU A 1 279 ? 0.542 -8.322 -22.254 1.00 97.62 279 LEU A O 1
ATOM 2312 N N . PHE A 1 280 ? -0.947 -7.176 -21.028 1.00 97.94 280 PHE A N 1
ATOM 2313 C CA . PHE A 1 280 ? -1.570 -8.349 -20.399 1.00 97.94 280 PHE A CA 1
ATOM 2314 C C . PHE A 1 280 ? -3.081 -8.469 -20.631 1.00 97.94 280 PHE A C 1
ATOM 2316 O O . PHE A 1 280 ? -3.715 -9.375 -20.089 1.00 97.94 280 PHE A O 1
ATOM 2323 N N . GLY A 1 281 ? -3.677 -7.566 -21.409 1.00 97.88 281 GLY A N 1
ATOM 2324 C CA . GLY A 1 281 ? -5.117 -7.508 -21.630 1.00 97.88 281 GLY A CA 1
ATOM 2325 C C . GLY A 1 281 ? -5.891 -6.832 -20.494 1.00 97.88 281 GLY A C 1
ATOM 2326 O O . GLY A 1 281 ? -5.414 -6.639 -19.372 1.00 97.88 281 GLY A O 1
ATOM 2327 N N . ILE A 1 282 ? -7.130 -6.455 -20.810 1.00 96.88 282 ILE A N 1
ATOM 2328 C CA . ILE A 1 282 ? -8.000 -5.653 -19.940 1.00 96.88 282 ILE A CA 1
ATOM 2329 C C . ILE A 1 282 ? -8.314 -6.377 -18.622 1.00 96.88 282 ILE A C 1
ATOM 2331 O O . ILE A 1 282 ? -8.338 -5.740 -17.569 1.00 96.88 282 ILE A O 1
ATOM 2335 N N . ASP A 1 283 ? -8.539 -7.690 -18.649 1.00 96.06 283 ASP A N 1
ATOM 2336 C CA . ASP A 1 283 ? -8.951 -8.425 -17.448 1.00 96.06 283 ASP A CA 1
ATOM 2337 C C . ASP A 1 283 ? -7.832 -8.535 -16.414 1.00 96.06 283 ASP A C 1
ATOM 2339 O O . ASP A 1 283 ? -8.077 -8.361 -15.221 1.00 96.06 283 ASP A O 1
ATOM 2343 N N . ASN A 1 284 ? -6.585 -8.687 -16.859 1.00 96.81 284 ASN A N 1
ATOM 2344 C CA . ASN A 1 284 ? -5.430 -8.602 -15.972 1.00 96.81 284 ASN A CA 1
ATOM 2345 C C . ASN A 1 284 ? -5.219 -7.171 -15.457 1.00 96.81 284 ASN A C 1
ATOM 2347 O O . ASN A 1 284 ? -4.999 -6.975 -14.263 1.00 96.81 284 ASN A O 1
ATOM 2351 N N . ALA A 1 285 ? -5.370 -6.152 -16.306 1.00 97.19 285 ALA A N 1
ATOM 2352 C CA . ALA A 1 285 ? -5.262 -4.758 -15.873 1.00 97.19 285 ALA A CA 1
ATOM 2353 C C . ALA A 1 285 ? -6.305 -4.372 -14.808 1.00 97.19 285 ALA A C 1
ATOM 2355 O O . ALA A 1 285 ? -6.007 -3.599 -13.898 1.00 97.19 285 ALA A O 1
ATOM 2356 N N . LYS A 1 286 ? -7.516 -4.938 -14.880 1.00 95.38 286 LYS A N 1
ATOM 2357 C CA . LYS A 1 286 ? -8.567 -4.754 -13.867 1.00 95.38 286 LYS A CA 1
ATOM 2358 C C . LYS A 1 286 ? -8.232 -5.400 -12.525 1.00 95.38 286 LYS A C 1
ATOM 2360 O O . LYS A 1 286 ? -8.830 -5.003 -11.530 1.00 95.38 286 LYS A O 1
ATOM 2365 N N . ARG A 1 287 ? -7.331 -6.384 -12.458 1.00 96.19 287 ARG A N 1
ATOM 2366 C CA . ARG A 1 287 ? -6.961 -7.080 -11.209 1.00 96.19 287 ARG A CA 1
ATOM 2367 C C . ARG A 1 287 ? -6.030 -6.248 -10.331 1.00 96.19 287 ARG A C 1
ATOM 2369 O O . ARG A 1 287 ? -6.270 -6.155 -9.127 1.00 96.19 287 ARG A O 1
ATOM 2376 N N . VAL A 1 288 ? -5.104 -5.514 -10.945 1.00 97.56 288 VAL A N 1
ATOM 2377 C CA . VAL A 1 288 ? -4.241 -4.538 -10.260 1.00 97.56 288 VAL A CA 1
ATOM 2378 C C . VAL A 1 288 ? -5.094 -3.452 -9.599 1.00 97.56 288 VAL A C 1
ATOM 2380 O O . VAL A 1 288 ? -6.042 -2.940 -10.203 1.00 97.56 288 VAL A O 1
ATOM 2383 N N . ARG A 1 289 ? -4.805 -3.127 -8.334 1.00 97.25 289 ARG A N 1
ATOM 2384 C CA . ARG A 1 289 ? -5.424 -1.978 -7.649 1.00 97.25 289 ARG A CA 1
ATOM 2385 C C . ARG A 1 289 ? -4.608 -0.723 -7.923 1.00 97.25 289 ARG A C 1
ATOM 2387 O O . ARG A 1 289 ? -3.389 -0.763 -7.800 1.00 97.25 289 ARG A O 1
ATOM 2394 N N . ILE A 1 290 ? -5.270 0.376 -8.261 1.00 97.19 290 ILE A N 1
ATOM 2395 C CA . ILE A 1 290 ? -4.629 1.678 -8.471 1.00 97.19 290 ILE A CA 1
ATOM 2396 C C . ILE A 1 290 ? -5.044 2.616 -7.342 1.00 97.19 290 ILE A C 1
ATOM 2398 O O . ILE A 1 290 ? -6.233 2.812 -7.116 1.00 97.19 290 ILE A O 1
ATOM 2402 N N . LEU A 1 291 ? -4.073 3.168 -6.624 1.00 96.00 291 LEU A N 1
ATOM 2403 C CA . LEU A 1 291 ? -4.273 4.020 -5.457 1.00 96.00 291 LEU A CA 1
ATOM 2404 C C . LEU A 1 291 ? -3.782 5.436 -5.733 1.00 96.00 291 LEU A C 1
ATOM 2406 O O . LEU A 1 291 ? -2.828 5.627 -6.487 1.00 96.00 291 LEU A O 1
ATOM 2410 N N . TYR A 1 292 ? -4.402 6.398 -5.063 1.00 93.31 292 TYR A N 1
ATOM 2411 C CA . TYR A 1 292 ? -3.961 7.788 -5.052 1.00 93.31 292 TYR A CA 1
ATOM 2412 C C . TYR A 1 292 ? -3.206 8.119 -3.767 1.00 93.31 292 TYR A C 1
ATOM 2414 O O . TYR A 1 292 ? -3.699 7.828 -2.672 1.00 93.31 292 TYR A O 1
ATOM 2422 N N . SER A 1 293 ? -2.055 8.780 -3.894 1.00 91.00 293 SER A N 1
ATOM 2423 C CA . SER A 1 293 ? -1.412 9.493 -2.791 1.00 91.00 293 SER A CA 1
ATOM 2424 C C . SER A 1 293 ? -1.189 10.955 -3.159 1.00 91.00 293 SER A C 1
ATOM 2426 O O . SER A 1 293 ? -0.532 11.287 -4.140 1.00 91.00 293 SER A O 1
ATOM 2428 N N . GLY A 1 294 ? -1.753 11.843 -2.357 1.00 86.31 294 GLY A N 1
ATOM 2429 C CA . GLY A 1 294 ? -1.674 13.282 -2.544 1.00 86.31 294 GLY A CA 1
ATOM 2430 C C . GLY A 1 294 ? -2.508 13.987 -1.480 1.00 86.31 294 GLY A C 1
ATOM 2431 O O . GLY A 1 294 ? -2.882 13.362 -0.481 1.00 86.31 294 GLY A O 1
ATOM 2432 N N . PRO A 1 295 ? -2.826 15.276 -1.664 1.00 83.75 295 PRO A N 1
ATOM 2433 C CA . PRO A 1 295 ? -3.678 16.011 -0.737 1.00 83.75 295 PRO A CA 1
ATOM 2434 C C . PRO A 1 295 ? -5.079 15.385 -0.635 1.00 83.75 295 PRO A C 1
ATOM 2436 O O . PRO A 1 295 ? -5.885 15.459 -1.563 1.00 83.75 295 PRO A O 1
ATOM 2439 N N . ILE A 1 296 ? -5.372 14.769 0.512 1.00 85.56 296 ILE A N 1
ATOM 2440 C CA . ILE A 1 296 ? -6.657 14.131 0.821 1.00 85.56 296 ILE A CA 1
ATOM 2441 C C . ILE A 1 296 ? -7.252 14.809 2.054 1.00 85.56 296 ILE A C 1
ATOM 2443 O O . ILE A 1 296 ? -6.585 14.971 3.074 1.00 85.56 296 ILE A O 1
ATOM 2447 N N . ASN A 1 297 ? -8.520 15.193 1.967 1.00 87.38 297 ASN A N 1
ATOM 2448 C CA . ASN A 1 297 ? -9.289 15.788 3.051 1.00 87.38 297 ASN A CA 1
ATOM 2449 C C . ASN A 1 297 ? -10.761 15.336 2.971 1.00 87.38 297 ASN A C 1
ATOM 2451 O O . ASN A 1 297 ? -11.152 14.562 2.099 1.00 87.38 297 ASN A O 1
ATOM 2455 N N . LEU A 1 298 ? -11.592 15.805 3.903 1.00 88.62 298 LEU A N 1
ATOM 2456 C CA . LEU A 1 298 ? -13.001 15.398 3.984 1.00 88.62 298 LEU A CA 1
ATOM 2457 C C . LEU A 1 298 ? -13.844 15.843 2.791 1.00 88.62 298 LEU A C 1
ATOM 2459 O O . LEU A 1 298 ? -14.824 15.178 2.471 1.00 88.62 298 LEU A O 1
ATOM 2463 N N . ASN A 1 299 ? -13.467 16.941 2.143 1.00 86.25 299 ASN A N 1
ATOM 2464 C CA . ASN A 1 299 ? -14.231 17.500 1.036 1.00 86.25 299 ASN A CA 1
ATOM 2465 C C . ASN A 1 299 ? -13.975 16.726 -0.262 1.00 86.25 299 ASN A C 1
ATOM 2467 O O . ASN A 1 299 ? -14.884 16.591 -1.075 1.00 86.25 299 ASN A O 1
ATOM 2471 N N . ASN A 1 300 ? -12.763 16.183 -0.441 1.00 88.19 300 ASN A N 1
ATOM 2472 C CA . ASN A 1 300 ? -12.351 15.570 -1.705 1.00 88.19 300 ASN A CA 1
ATOM 2473 C C . ASN A 1 300 ? -12.257 14.034 -1.687 1.00 88.19 300 ASN A C 1
ATOM 2475 O O . ASN A 1 300 ? -12.293 13.415 -2.746 1.00 88.19 300 ASN A O 1
ATOM 2479 N N . VAL A 1 301 ? -12.163 13.380 -0.523 1.00 90.31 301 VAL A N 1
ATOM 2480 C CA . VAL A 1 301 ? -11.904 11.928 -0.477 1.00 90.31 301 VAL A CA 1
ATOM 2481 C C . VAL A 1 301 ? -12.991 11.105 -1.179 1.00 90.31 301 VAL A C 1
ATOM 2483 O O . VAL A 1 301 ? -12.682 10.119 -1.846 1.00 90.31 301 VAL A O 1
ATOM 2486 N N . ASN A 1 302 ? -14.258 11.520 -1.080 1.00 90.06 302 ASN A N 1
ATOM 2487 C CA . ASN A 1 302 ? -15.370 10.807 -1.708 1.00 90.06 302 ASN A CA 1
ATOM 2488 C C . ASN A 1 302 ? -15.332 10.933 -3.243 1.00 90.06 302 ASN A C 1
ATOM 2490 O O . ASN A 1 302 ? -15.461 9.927 -3.943 1.00 90.06 302 ASN A O 1
ATOM 2494 N N . SER A 1 303 ? -15.097 12.143 -3.764 1.00 90.56 303 SER A N 1
ATOM 2495 C CA . SER A 1 303 ? -15.010 12.391 -5.207 1.00 90.56 303 SER A CA 1
ATOM 2496 C C . SER A 1 303 ? -13.760 11.754 -5.817 1.00 90.56 303 SER A C 1
ATOM 2498 O O . SER A 1 303 ? -13.861 11.128 -6.868 1.00 90.56 303 SER A O 1
ATOM 2500 N N . ILE A 1 304 ? -12.613 11.780 -5.129 1.00 91.00 304 ILE A N 1
ATOM 2501 C CA . ILE A 1 304 ? -11.402 11.056 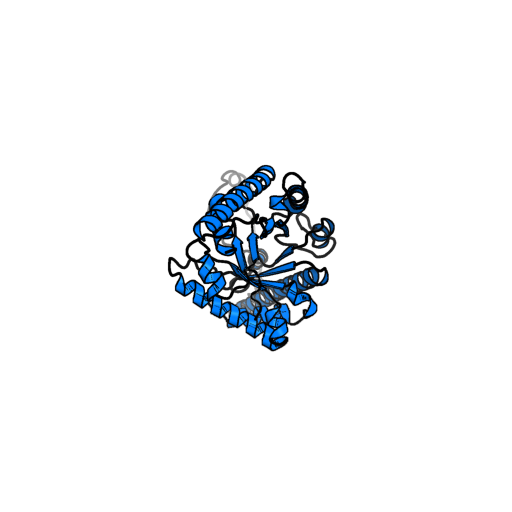-5.551 1.00 91.00 304 ILE A CA 1
ATOM 2502 C C . ILE A 1 304 ? -11.703 9.561 -5.725 1.00 91.00 304 ILE A C 1
ATOM 2504 O O . ILE A 1 304 ? -11.409 8.991 -6.773 1.00 91.00 304 ILE A O 1
ATOM 2508 N N . LEU A 1 305 ? -12.323 8.927 -4.723 1.00 91.38 305 LEU A N 1
ATOM 2509 C CA . LEU A 1 305 ? -12.637 7.495 -4.760 1.00 91.38 305 LEU A CA 1
ATOM 2510 C C . LEU A 1 305 ? -13.668 7.138 -5.840 1.00 91.38 305 LEU A C 1
ATOM 2512 O O . LEU A 1 305 ? -13.516 6.123 -6.517 1.00 91.38 305 LEU A O 1
ATOM 2516 N N . LYS A 1 306 ? -14.732 7.935 -5.985 1.00 90.25 306 LYS A N 1
ATOM 2517 C CA . LYS A 1 306 ? -15.853 7.609 -6.882 1.00 90.25 306 LYS A CA 1
ATOM 2518 C C . LYS A 1 306 ? -15.643 8.108 -8.303 1.00 90.25 306 LYS A C 1
ATOM 2520 O O . LYS A 1 306 ? -15.748 7.324 -9.240 1.00 90.25 306 LYS A O 1
ATOM 2525 N N . GLU A 1 307 ? -15.372 9.396 -8.461 1.00 90.38 307 GLU A N 1
ATOM 2526 C CA . GLU A 1 307 ? -15.254 10.055 -9.764 1.00 90.38 307 GLU A CA 1
ATOM 2527 C C . GLU 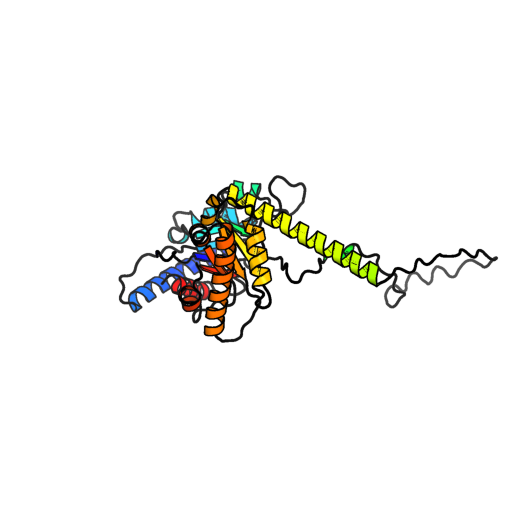A 1 307 ? -13.846 9.850 -10.339 1.00 90.38 307 GLU A C 1
ATOM 2529 O O . GLU A 1 307 ? -13.702 9.410 -11.479 1.00 90.38 307 GLU A O 1
ATOM 2534 N N . GLY A 1 308 ? -12.809 9.998 -9.505 1.00 90.31 308 GLY A N 1
ATOM 2535 C CA . GLY A 1 308 ? -11.416 9.730 -9.887 1.00 90.31 308 GLY A CA 1
ATOM 2536 C C . GLY A 1 308 ? -11.132 8.255 -10.209 1.00 90.31 308 GLY A C 1
ATOM 2537 O O . GLY A 1 308 ? -10.075 7.925 -10.743 1.00 90.31 308 GLY A O 1
ATOM 2538 N N . SER A 1 309 ? -12.086 7.355 -9.933 1.00 91.12 309 SER A N 1
ATOM 2539 C CA . SER A 1 309 ? -12.042 5.931 -10.295 1.00 91.12 309 SER A CA 1
ATOM 2540 C C . SER A 1 309 ? -10.837 5.163 -9.728 1.00 91.12 309 SER A C 1
ATOM 2542 O O . SER A 1 309 ? -10.384 4.172 -10.320 1.00 91.12 309 SER A O 1
ATOM 2544 N N . VAL A 1 310 ? -10.315 5.604 -8.580 1.00 93.19 310 VAL A N 1
ATOM 2545 C CA . VAL A 1 310 ? -9.225 4.925 -7.867 1.00 93.19 310 VAL A CA 1
ATOM 2546 C C . VAL A 1 310 ? -9.766 3.782 -7.004 1.00 93.19 310 VAL A C 1
ATOM 2548 O O . VAL A 1 310 ? -10.860 3.839 -6.449 1.00 93.19 310 VAL A O 1
ATOM 2551 N N . ASP A 1 311 ? -8.974 2.726 -6.847 1.00 95.31 311 ASP A N 1
ATOM 2552 C CA . ASP A 1 311 ? -9.321 1.540 -6.055 1.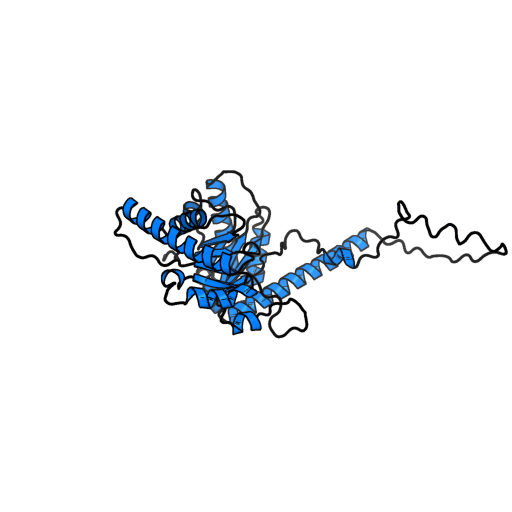00 95.31 311 ASP A CA 1
ATOM 2553 C C . ASP A 1 311 ? -9.029 1.720 -4.549 1.00 95.31 311 ASP A C 1
ATOM 2555 O O . ASP A 1 311 ? -9.189 0.777 -3.761 1.00 95.31 311 ASP A O 1
ATOM 2559 N N . GLY A 1 312 ? -8.558 2.904 -4.150 1.00 94.56 312 GLY A N 1
ATOM 2560 C CA . GLY A 1 312 ? -8.208 3.248 -2.781 1.00 94.56 312 GLY A CA 1
ATOM 2561 C C . GLY A 1 312 ? -7.282 4.460 -2.668 1.00 94.56 312 GLY A C 1
ATOM 2562 O O . GLY A 1 312 ? -6.922 5.090 -3.661 1.00 94.56 312 GLY A O 1
ATOM 2563 N N . ILE A 1 313 ? -6.885 4.765 -1.435 1.00 94.19 313 ILE A N 1
ATOM 2564 C CA . ILE A 1 313 ? -6.040 5.915 -1.091 1.00 94.19 313 ILE A CA 1
ATOM 2565 C C . ILE A 1 313 ? -4.869 5.504 -0.198 1.00 94.19 313 ILE A C 1
ATOM 2567 O O . ILE A 1 313 ? -4.997 4.596 0.629 1.00 94.19 313 ILE A O 1
ATOM 2571 N N . LEU A 1 314 ? -3.750 6.214 -0.332 1.00 94.31 314 LEU A N 1
ATOM 2572 C CA . LEU A 1 314 ? -2.601 6.137 0.561 1.00 94.31 314 LEU A CA 1
ATOM 2573 C C . LEU A 1 314 ? -2.364 7.501 1.212 1.00 94.31 314 LEU A C 1
ATOM 2575 O O . LEU A 1 314 ? -2.044 8.481 0.541 1.00 94.31 314 LEU A O 1
ATOM 2579 N N . ILE A 1 315 ? -2.500 7.540 2.535 1.00 91.38 315 ILE A N 1
ATOM 2580 C CA . ILE A 1 315 ? -2.320 8.735 3.359 1.00 91.38 315 ILE A CA 1
ATOM 2581 C C . ILE A 1 315 ? -0.942 8.663 4.019 1.00 91.38 315 ILE A C 1
ATOM 2583 O O . ILE A 1 315 ? -0.680 7.769 4.829 1.00 91.38 315 ILE A O 1
ATOM 2587 N N . ASN A 1 316 ? -0.074 9.620 3.696 1.00 86.75 316 ASN A N 1
ATOM 2588 C CA . ASN A 1 316 ? 1.170 9.843 4.429 1.00 86.75 316 ASN A CA 1
ATOM 2589 C C . ASN A 1 316 ? 0.828 10.614 5.710 1.00 86.75 316 ASN A C 1
ATOM 2591 O O . ASN A 1 316 ? 0.252 11.701 5.658 1.00 86.75 316 ASN A O 1
ATOM 2595 N N . ASN A 1 317 ? 1.092 10.017 6.871 1.00 70.50 317 ASN A N 1
ATOM 2596 C CA . ASN A 1 317 ? 0.590 10.518 8.150 1.00 70.50 317 ASN A CA 1
ATOM 2597 C C . ASN A 1 317 ? 1.488 11.616 8.733 1.00 70.50 317 ASN A C 1
ATOM 2599 O O . ASN A 1 317 ? 2.068 11.433 9.800 1.00 70.50 317 ASN A O 1
ATOM 2603 N N . GLU A 1 318 ? 1.635 12.732 8.018 1.00 60.78 318 GLU A N 1
ATOM 2604 C CA . GLU A 1 318 ? 2.635 13.740 8.383 1.00 60.78 318 GLU A CA 1
ATOM 2605 C C . GLU A 1 318 ? 2.220 14.595 9.590 1.00 60.78 318 GLU A C 1
ATOM 2607 O O . GLU A 1 318 ? 3.091 15.061 10.316 1.00 60.78 318 GLU A O 1
ATOM 2612 N N . THR A 1 319 ? 0.916 14.777 9.853 1.00 54.06 319 THR A N 1
ATOM 2613 C CA . THR A 1 319 ? 0.430 15.692 10.916 1.00 54.06 319 THR A CA 1
ATOM 2614 C C . THR A 1 319 ? -1.026 15.479 11.380 1.00 54.06 319 THR A C 1
ATOM 2616 O O . THR A 1 319 ? -1.550 16.288 12.146 1.00 54.06 319 THR A O 1
ATOM 2619 N N . SER A 1 320 ? -1.734 14.435 10.930 1.00 65.69 320 SER A N 1
ATOM 2620 C CA . SER A 1 320 ? -3.180 14.309 11.201 1.00 65.69 320 SER A CA 1
ATOM 2621 C C . SER A 1 320 ? -3.482 13.690 12.568 1.00 65.69 320 SER A C 1
ATOM 2623 O O . SER A 1 320 ? -2.963 12.629 12.912 1.00 65.69 320 SER A O 1
ATOM 2625 N N . SER A 1 321 ? -4.381 14.319 13.333 1.00 85.31 321 SER A N 1
ATOM 2626 C CA . SER A 1 321 ? -4.895 13.743 14.581 1.00 85.31 321 SER A CA 1
ATOM 2627 C C . SER A 1 321 ? -5.654 12.435 14.313 1.00 85.31 321 SER A C 1
ATOM 2629 O O . SER A 1 321 ? -6.243 12.253 13.241 1.00 85.31 321 SER A O 1
ATOM 2631 N N . ALA A 1 322 ? -5.713 11.530 15.299 1.00 88.25 322 ALA A N 1
ATOM 2632 C CA . ALA A 1 322 ? -6.478 10.284 15.180 1.00 88.25 322 ALA A CA 1
ATOM 2633 C C . ALA A 1 322 ? -7.955 10.542 14.828 1.00 88.25 322 ALA A C 1
ATOM 2635 O O . ALA A 1 322 ? -8.562 9.792 14.063 1.00 88.25 322 ALA A O 1
ATOM 2636 N N . LYS A 1 323 ? -8.516 11.645 15.335 1.00 90.62 323 LYS A N 1
ATOM 2637 C CA . LYS A 1 323 ? -9.879 12.089 15.045 1.00 90.62 323 LYS A CA 1
ATOM 2638 C C . LYS A 1 323 ? -10.063 12.533 13.595 1.00 90.62 323 LYS A C 1
ATOM 2640 O O . LYS A 1 323 ? -11.061 12.166 12.978 1.00 90.62 323 LYS A O 1
ATOM 2645 N N . ASP A 1 324 ? -9.143 13.315 13.037 1.00 89.75 324 ASP A N 1
ATOM 2646 C CA . ASP A 1 324 ? -9.265 13.780 11.649 1.00 89.75 324 ASP A CA 1
ATOM 2647 C C . ASP A 1 324 ? -9.075 12.636 10.660 1.00 89.75 324 ASP A C 1
ATOM 2649 O O . ASP A 1 324 ? -9.864 12.484 9.725 1.00 89.75 324 ASP A O 1
ATOM 2653 N N . LEU A 1 325 ? -8.118 11.754 10.943 1.00 90.88 325 LEU A N 1
ATOM 2654 C CA . LEU A 1 325 ? -7.940 10.522 10.194 1.00 90.88 325 LEU A CA 1
ATOM 2655 C C . LEU A 1 325 ? -9.199 9.641 10.263 1.00 90.88 325 LEU A C 1
ATOM 2657 O O . LEU A 1 325 ? -9.666 9.167 9.231 1.00 90.88 325 LEU A O 1
ATOM 2661 N N . ALA A 1 326 ? -9.812 9.476 11.440 1.00 92.19 326 ALA A N 1
ATOM 2662 C CA . ALA A 1 326 ? -11.062 8.729 11.584 1.00 92.19 326 ALA A CA 1
ATOM 2663 C C . ALA A 1 326 ? -12.199 9.300 10.721 1.00 92.19 326 ALA A C 1
ATOM 2665 O O . ALA A 1 326 ? -12.928 8.525 10.101 1.00 92.19 326 ALA A O 1
ATOM 2666 N N . LYS A 1 327 ? -12.342 10.631 10.638 1.00 92.00 327 LYS A N 1
ATOM 2667 C CA . LYS A 1 327 ? -13.339 11.265 9.758 1.00 92.00 327 LYS A CA 1
ATOM 2668 C C . LYS A 1 327 ? -13.089 10.905 8.288 1.00 92.00 327 LYS A C 1
ATOM 2670 O O . LYS A 1 327 ? -14.032 10.511 7.607 1.00 92.00 327 LYS A O 1
ATOM 2675 N N . ILE A 1 328 ? -11.834 10.966 7.822 1.00 91.44 328 ILE A N 1
ATOM 2676 C CA . ILE A 1 328 ? -11.466 10.592 6.443 1.00 91.44 328 ILE A CA 1
ATOM 2677 C C . ILE A 1 328 ? -11.786 9.116 6.189 1.00 91.44 328 ILE A C 1
ATOM 2679 O O . ILE A 1 328 ? -12.395 8.789 5.176 1.00 91.44 328 ILE A O 1
ATOM 2683 N N . LEU A 1 329 ? -11.444 8.221 7.120 1.00 90.88 329 LEU A N 1
ATOM 2684 C CA . LEU A 1 329 ? -11.726 6.787 6.992 1.00 90.88 329 LEU A CA 1
ATOM 2685 C C . LEU A 1 329 ? -13.230 6.488 6.939 1.00 90.88 329 LEU A C 1
ATOM 2687 O O . LEU A 1 329 ? -13.664 5.613 6.191 1.00 90.88 329 LEU A O 1
ATOM 2691 N N . VAL A 1 330 ? -14.047 7.197 7.720 1.00 90.31 330 VAL A N 1
ATOM 2692 C CA . VAL A 1 330 ? -15.511 7.065 7.666 1.00 90.31 330 VAL A CA 1
ATOM 2693 C C . VAL A 1 330 ? -16.066 7.585 6.340 1.00 90.31 330 VAL A C 1
ATOM 2695 O O . VAL A 1 330 ? -17.004 7.001 5.803 1.00 90.31 330 VAL A O 1
ATOM 2698 N N . GLU A 1 331 ? -15.492 8.645 5.777 1.00 89.12 331 GLU A N 1
ATOM 2699 C CA . GLU A 1 331 ? -15.887 9.138 4.457 1.00 89.12 331 GLU A CA 1
ATOM 2700 C C . GLU A 1 331 ? -15.468 8.188 3.329 1.00 89.12 331 GLU A C 1
ATOM 2702 O O . GLU A 1 331 ? -16.264 7.903 2.442 1.00 89.12 331 GLU A O 1
ATOM 2707 N N . ALA A 1 332 ? -14.272 7.608 3.421 1.00 87.12 332 ALA A N 1
ATOM 2708 C CA . ALA A 1 332 ? -13.733 6.667 2.443 1.00 87.12 332 ALA A CA 1
ATOM 2709 C C . ALA A 1 332 ? -14.436 5.294 2.427 1.00 87.12 332 ALA A C 1
ATOM 2711 O O . ALA A 1 332 ? -14.272 4.527 1.479 1.00 87.12 332 ALA A O 1
ATOM 2712 N N . THR A 1 333 ? -15.190 4.954 3.479 1.00 77.81 333 THR A N 1
ATOM 2713 C CA . THR A 1 333 ? -15.834 3.635 3.642 1.00 77.81 333 THR A CA 1
ATOM 2714 C C . THR A 1 333 ? -17.348 3.628 3.403 1.00 77.81 333 THR A C 1
ATOM 2716 O O . THR A 1 333 ? -17.961 2.558 3.494 1.00 77.81 333 THR A O 1
ATOM 2719 N N . VAL A 1 334 ? -17.961 4.782 3.108 1.00 60.28 334 VAL A N 1
ATOM 2720 C CA . VAL A 1 334 ? -19.417 4.946 2.907 1.00 60.28 334 VAL A CA 1
ATOM 2721 C C . VAL A 1 334 ? -19.755 5.278 1.462 1.00 60.28 334 VAL A C 1
ATOM 2723 O O . VAL A 1 334 ? -20.704 4.633 0.959 1.00 60.28 334 VAL A O 1
#

Nearest PDB structures (foldseek):
  7rmn-assembly1_B  TM=8.096E-01  e=4.457E-12  Verrucomicrobium spinosum
  3ta6-assembly1_A  TM=8.068E-01  e=6.991E-12  Mycobacterium tuberculosis H37Rv
  3uww-assembly1_B  TM=7.836E-01  e=9.263E-12  Staphylococcus aureus subsp. aureus MRSA252
  2btm-assembly1_B  TM=7.804E-01  e=1.037E-11  Geobacillus stearothermophilus
  5ibx-assembly2_B  TM=7.700E-01  e=3.379E-11  Streptococcus pneumoniae D39

Radius of gyration: 26.9 Å; Cα contacts (8 Å, |Δi|>4): 452; chains: 1; bounding box: 102×47×48 Å

Foldseek 3Di:
DDQFQAAEEEEQDCVDPDLVSVLVLLVLLLVLLQVVLQVVCVVVVHDRDRAAPAHEYEDAPVNQLVVQVVCPDPVNVSSVNYQYAHADFQEADDDPDPPGHYVVNCVVSPRQAYEPPPDDDLPDDPDPVVVVPDPPDPDDDDDDDDPPPVVPPPDDDDDDDDDDDDPDPPPPDDVVVVVVVSVVVSVVVSVVVLVSRLCRLQSCLVSNHQYEYEHEDEDLPLVVLLVSLLSSPLPHDLVSQLRAEYEYEYPDPPPDDLVVLLVSLLVSLVSNLVSVCVRPNNVSSVSHFYEYHDDDALVRLLSCVPRSVGSYYYYHPNDDRSNRVSSSSSSSRD

InterPro domains:
  IPR000652 Triosephosphate isomerase [PF00121] (195-329)
  IPR000652 Triosephosphate isomerase [PS51440] (5-331)
  IPR013785 Aldolase-type TIM barrel [G3DSA:3.20.20.70] (1-175)
  IPR013785 Aldolase-type TIM barrel [G3DSA:3.20.20.70] (177-332)
  IPR035990 Triosephosphate isomerase superfamily [SSF51351] (197-329)

Sequence (334 aa):
MAIKTPITIINWRGYVSDLKEAKNILKELSKEYSDLARKKDIELKKKPKKRDLNLYLSVPSSFIYPLQEFVKEKKNEKLKKIIIGAQNFEEIDKTNKNNCVTFSQIKSIGTKFVILNNDIEFENKVPAEIVEELPKEKSKKKNEIDNVFLQRLNSISKKNIQNKKEEVVEEKIDPEKESEEQRKLLLKAKEKEFQVLEEKLKTSLQNQMETVLIIKSNNDDLTFLTSFVKRMVKNLHYNFFDKLFICYETGKKILNMDRVYVDDCQEKVITIRRAIANLFGIDNAKRVRILYSGPINLNNVNSILKEGSVDGILINNETSSAKDLAKILVEATV

Secondary structure (DSSP, 8-state):
-PPPPPEEEEE-TTT---HHHHHHHHHHHHHHHHHHHHHHHHHTTPPP-------EEEE-GGGHHHHHHHHHSGGGGGGTT-EEEES--SBSS----TT--BHHHHHHTT--EEEE-SS--TTT---THHHHSS------------TTSTTSS--S------------------HHHHHHHHHHHHHHHHHHHHHHHHHHHHHHHHTT-EEEEEEEESS--HHHHHHHHHHHHTTS-GGGGGGEEEEEEE-----S-HHHHHHHHHHHHHHHHHHHHHHH-HHHHHHSEEEEES---TTTHHHHHHTS--SEEEEE-SS--HHHHHHHHHHHT-